Protein AF-A0ABD5XXW3-F1 (afdb_monomer_lite)

Foldseek 3Di:
DDPPPPQFFWWADPPPRDIDTDDDDDDPNDDTHTDRCVVVDPDDDPVCCCCVVQVQDPVLVVVLVCLVVVPKDALVRSCVVVVHDSVVSVVSQVSCVLLVQKDWDWDADPVGDITIIIHGDPPVLSVVLLVQLVVVVVVVVVVVVVVDDPVVVVCVVCVVDDDPDDDDDDDDDDDDDDDDPDDPPVVVVVVVVSNVSSSCSSPPDDDD

Sequence (208 aa):
MELTEREVDLYECASCGALKEHEAASCCDGQMEAVDATAVFASPDVETVAREVFDISEMELTVCKRLMRDGEATVQDLASQLNRDPSNINRRLNHLVELGMVEKRSRGLPTGGRVHVYSHAPIEEVQRRFRIGLYGWLTETTELLETFNQEKFEAAIEGGSGPDGRREASIDDGTHAESSPGDESKSASDRERWRSLLVRIVNRSPLR

Organism: NCBI:txid3026162

Radius of gyration: 24.31 Å; chains: 1; bounding box: 51×68×59 Å

InterPro domains:
  IPR002831 Transcription regulator TrmB, N-terminal [PF01978] (53-120)
  IPR011991 ArsR-like helix-turn-helix domain [cd00090] (66-126)
  IPR036388 Winged helix-like DNA-binding domain superfamily [G3DSA:1.10.10.10] (37-152)
  IPR036390 Winged helix DNA-binding domain superfamily [SSF46785] (52-145)

pLDDT: mean 71.49, std 21.67, range [28.73, 97.69]

Structure (mmCIF, N/CA/C/O backbone):
data_AF-A0ABD5XXW3-F1
#
_entry.id   AF-A0ABD5XXW3-F1
#
loop_
_atom_site.group_PDB
_atom_site.id
_atom_site.type_symbol
_atom_site.label_atom_id
_atom_site.label_alt_id
_atom_site.label_comp_id
_atom_site.label_asym_id
_atom_site.label_entity_id
_atom_site.label_seq_id
_atom_site.pdbx_PDB_ins_code
_atom_site.Cartn_x
_atom_site.Cartn_y
_atom_site.Cartn_z
_atom_site.occupancy
_atom_site.B_iso_or_equiv
_atom_site.auth_seq_id
_atom_site.auth_comp_id
_atom_site.auth_asym_id
_atom_site.auth_atom_id
_atom_site.pdbx_PDB_model_num
ATOM 1 N N . MET A 1 1 ? -17.437 -9.406 -8.661 1.00 34.25 1 MET A N 1
ATOM 2 C CA . MET A 1 1 ? -17.172 -9.973 -7.327 1.00 34.25 1 MET A CA 1
ATOM 3 C C . MET A 1 1 ? -17.689 -8.927 -6.364 1.00 34.25 1 MET A C 1
ATOM 5 O O . MET A 1 1 ? -17.015 -7.930 -6.150 1.00 34.25 1 MET A O 1
ATOM 9 N N . GLU A 1 2 ? -18.962 -9.050 -5.995 1.00 32.81 2 GLU A N 1
ATOM 10 C CA . GLU A 1 2 ? -19.631 -8.129 -5.077 1.00 32.81 2 GLU A CA 1
ATOM 11 C C . GLU A 1 2 ? -18.921 -8.225 -3.728 1.00 32.81 2 GLU A C 1
ATOM 13 O O . GLU A 1 2 ? -18.827 -9.305 -3.144 1.00 32.81 2 GLU A O 1
ATOM 18 N N . LEU A 1 3 ? -18.347 -7.110 -3.276 1.00 41.31 3 LEU A N 1
ATOM 19 C CA . LEU A 1 3 ? -17.973 -6.949 -1.881 1.00 41.31 3 LEU A CA 1
ATOM 20 C C . LEU A 1 3 ? -19.301 -6.928 -1.134 1.00 41.31 3 LEU A C 1
ATOM 22 O O . LEU A 1 3 ? -19.993 -5.917 -1.138 1.00 41.31 3 LEU A O 1
ATOM 26 N N . THR A 1 4 ? -19.708 -8.079 -0.606 1.00 42.50 4 THR A N 1
ATOM 27 C CA . THR A 1 4 ? -20.842 -8.162 0.309 1.00 42.50 4 THR A CA 1
ATOM 28 C C . THR A 1 4 ? -20.606 -7.126 1.395 1.00 42.50 4 THR A C 1
ATOM 30 O O . THR A 1 4 ? -19.574 -7.203 2.069 1.00 42.50 4 THR A O 1
ATOM 33 N N . GLU A 1 5 ? -21.519 -6.165 1.514 1.00 45.31 5 GLU A N 1
ATOM 34 C CA . GLU A 1 5 ? -21.621 -5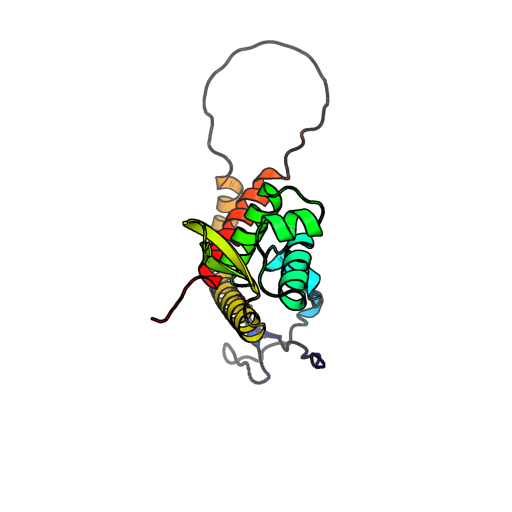.230 2.630 1.00 45.31 5 GLU A CA 1
ATOM 35 C C . GLU A 1 5 ? -21.754 -6.063 3.908 1.00 45.31 5 GLU A C 1
ATOM 37 O O . GLU A 1 5 ? -22.842 -6.431 4.338 1.00 45.31 5 GLU A O 1
ATOM 42 N N . ARG A 1 6 ? -20.619 -6.487 4.460 1.00 52.22 6 ARG A N 1
ATOM 43 C CA . ARG A 1 6 ? -20.562 -7.003 5.816 1.00 52.22 6 ARG A CA 1
ATOM 44 C C . ARG A 1 6 ? -20.514 -5.766 6.683 1.00 52.22 6 ARG A C 1
ATOM 46 O O . ARG A 1 6 ? -19.466 -5.133 6.789 1.00 52.22 6 ARG A O 1
ATOM 53 N N . GLU A 1 7 ? -21.670 -5.412 7.223 1.00 56.44 7 GLU A N 1
ATOM 54 C CA . GLU A 1 7 ? -21.758 -4.522 8.369 1.00 56.44 7 GLU A CA 1
ATOM 55 C C . GLU A 1 7 ? -20.812 -5.096 9.434 1.00 56.44 7 GLU A C 1
ATOM 57 O O . GLU A 1 7 ? -20.841 -6.292 9.745 1.00 56.44 7 GLU A O 1
ATOM 62 N N . VAL A 1 8 ? -19.828 -4.301 9.846 1.00 59.09 8 VAL A N 1
ATOM 63 C CA . VAL A 1 8 ? -18.883 -4.731 10.873 1.00 59.09 8 VAL A CA 1
ATOM 64 C C . VAL A 1 8 ? -19.640 -4.648 12.189 1.00 59.09 8 VAL A C 1
ATOM 66 O O . VAL A 1 8 ? -19.774 -3.563 12.746 1.00 59.09 8 VAL A O 1
ATOM 69 N N . ASP A 1 9 ? -20.152 -5.785 12.661 1.00 71.00 9 ASP A N 1
ATOM 70 C CA . ASP A 1 9 ? -20.798 -5.877 13.970 1.00 71.00 9 ASP A CA 1
ATOM 71 C C . ASP A 1 9 ? -19.732 -5.741 15.062 1.00 71.00 9 ASP A C 1
ATOM 73 O O . ASP A 1 9 ? -19.104 -6.724 15.484 1.00 71.00 9 ASP A O 1
ATOM 77 N N . LEU A 1 10 ? -19.490 -4.498 15.471 1.00 78.94 10 LEU A N 1
ATOM 78 C CA . LEU A 1 10 ? -18.596 -4.159 16.563 1.00 78.94 10 LEU A CA 1
ATOM 79 C C . LEU A 1 10 ? -19.404 -4.071 17.853 1.00 78.94 10 LEU A C 1
ATOM 81 O O . LEU A 1 10 ? -20.480 -3.483 17.888 1.00 78.94 10 LEU A O 1
ATOM 85 N N . TYR A 1 11 ? -18.876 -4.642 18.925 1.00 81.56 11 TYR A N 1
ATOM 86 C CA . TYR A 1 11 ? -19.504 -4.604 20.237 1.00 81.56 11 TYR A CA 1
ATOM 87 C C . TYR A 1 11 ? -18.533 -4.025 21.254 1.00 81.56 11 TYR A C 1
ATOM 89 O O . TYR A 1 11 ? -17.369 -4.426 21.286 1.00 81.56 11 TYR A O 1
ATOM 97 N N . GLU A 1 12 ? -19.020 -3.141 22.117 1.00 83.88 12 GLU A N 1
ATOM 98 C CA . GLU A 1 12 ? -18.272 -2.552 23.222 1.00 83.88 12 GLU A CA 1
ATOM 99 C C . GLU A 1 12 ? -18.773 -3.098 24.560 1.00 83.88 12 GLU A C 1
ATOM 101 O O . GLU A 1 12 ? -19.972 -3.214 24.827 1.00 83.88 12 GLU A O 1
ATOM 106 N N . CYS A 1 13 ? -17.840 -3.455 25.437 1.00 83.06 13 CYS A N 1
ATOM 107 C CA . CYS A 1 13 ? -18.178 -3.796 26.807 1.00 83.06 13 CYS A CA 1
ATOM 108 C C . CYS A 1 13 ? -18.434 -2.526 27.628 1.00 83.06 13 CYS A C 1
ATOM 110 O O . CYS A 1 13 ? -17.495 -1.803 27.949 1.00 83.06 13 CYS A O 1
ATOM 112 N N . ALA A 1 14 ? -19.664 -2.334 28.106 1.00 78.62 14 ALA A N 1
ATOM 113 C CA . ALA A 1 14 ? -20.026 -1.197 28.960 1.00 78.62 14 ALA A CA 1
ATOM 114 C C . ALA A 1 14 ? -19.227 -1.103 30.282 1.00 78.62 14 ALA A C 1
ATOM 116 O O . ALA A 1 14 ? -19.224 -0.064 30.937 1.00 78.62 14 ALA A O 1
ATOM 117 N N . SER A 1 15 ? -18.567 -2.188 30.711 1.00 82.00 15 SER A N 1
ATOM 118 C CA . SER A 1 15 ? -17.800 -2.223 31.968 1.00 82.00 15 SER A CA 1
ATOM 119 C C . SER A 1 15 ? -16.320 -1.875 31.812 1.00 82.00 15 SER A C 1
ATOM 121 O O . SER A 1 15 ? -15.736 -1.309 32.732 1.00 82.00 15 SER A O 1
ATOM 123 N N . CYS A 1 16 ? -15.691 -2.240 30.694 1.00 80.25 16 CYS A N 1
ATOM 124 C CA . CYS A 1 16 ? -14.246 -2.068 30.507 1.00 80.25 16 CYS A CA 1
ATOM 125 C C . CYS A 1 16 ? -13.852 -1.417 29.174 1.00 80.25 16 CYS A C 1
ATOM 127 O O . CYS A 1 16 ? -12.662 -1.232 28.939 1.00 80.25 16 CYS A O 1
ATOM 129 N N . GLY A 1 17 ? -14.815 -1.090 28.307 1.00 77.75 17 GLY A N 1
ATOM 130 C CA . GLY A 1 17 ? -14.585 -0.473 26.997 1.00 77.75 17 GLY A CA 1
ATOM 131 C C . GLY A 1 17 ? -13.966 -1.404 25.950 1.00 77.75 17 GLY A C 1
ATOM 132 O O . GLY A 1 17 ? -13.607 -0.956 24.866 1.00 77.75 17 GLY A O 1
ATOM 133 N N . ALA A 1 18 ? -13.802 -2.699 26.247 1.00 79.06 18 ALA A N 1
ATOM 134 C CA . ALA A 1 18 ? -13.215 -3.642 25.299 1.00 79.06 18 ALA A CA 1
ATOM 135 C C . ALA A 1 18 ? -14.097 -3.796 24.050 1.00 79.06 18 ALA A C 1
ATOM 137 O O . ALA A 1 18 ? -15.295 -4.065 24.170 1.00 79.06 18 ALA A O 1
ATOM 138 N N . LEU A 1 19 ? -13.480 -3.692 22.870 1.00 79.81 19 LEU A N 1
ATOM 139 C CA . LEU A 1 19 ? -14.128 -3.870 21.571 1.00 79.81 19 LEU A CA 1
ATOM 140 C C . LEU A 1 19 ? -13.961 -5.311 21.069 1.00 79.81 19 LEU A C 1
ATOM 142 O O . LEU A 1 19 ? -12.877 -5.888 21.173 1.00 79.81 19 LEU A O 1
ATOM 146 N N . LYS A 1 20 ? -15.019 -5.907 20.509 1.00 78.38 20 LYS A N 1
ATOM 147 C CA . LYS A 1 20 ? -14.964 -7.232 19.863 1.00 78.38 20 LYS A CA 1
ATOM 148 C C . LYS A 1 20 ? -15.810 -7.281 18.593 1.00 78.38 20 LYS A C 1
ATOM 150 O O . LYS A 1 20 ? -16.879 -6.684 18.535 1.00 78.38 20 LYS A O 1
ATOM 155 N N . GLU A 1 21 ? -15.346 -8.061 17.621 1.00 73.69 21 GLU A N 1
ATOM 156 C CA . GLU A 1 21 ? -16.110 -8.446 16.429 1.00 73.69 21 GLU A CA 1
ATOM 157 C C . GLU A 1 21 ? -16.869 -9.770 16.693 1.00 73.69 21 GLU A C 1
ATOM 159 O O . GLU A 1 21 ? -16.344 -10.639 17.396 1.00 73.69 21 GLU A O 1
ATOM 164 N N . HIS A 1 22 ? -18.052 -9.948 16.080 1.00 66.44 22 HIS A N 1
ATOM 165 C CA . HIS A 1 22 ? -18.935 -11.142 16.088 1.00 66.44 22 HIS A CA 1
ATOM 166 C C . HIS A 1 22 ? -19.948 -11.350 17.249 1.00 66.44 22 HIS A C 1
ATOM 168 O O . HIS A 1 22 ? -19.742 -10.999 18.408 1.00 66.44 22 HIS A O 1
ATOM 174 N N . GLU A 1 23 ? -21.041 -12.045 16.887 1.00 53.97 23 GLU A N 1
ATOM 175 C CA . GLU A 1 23 ? -22.354 -12.238 17.551 1.00 53.97 23 GLU A CA 1
ATOM 176 C C . GLU A 1 23 ? -22.372 -12.969 18.920 1.00 53.97 23 GLU A C 1
ATOM 178 O O . GLU A 1 23 ? -23.430 -13.330 19.427 1.00 53.97 23 GLU A O 1
ATOM 183 N N . ALA A 1 24 ? -21.222 -13.209 19.553 1.00 56.53 24 ALA A N 1
ATOM 184 C CA . ALA A 1 24 ? -21.149 -13.889 20.857 1.00 56.53 24 ALA A CA 1
ATOM 185 C C . ALA A 1 24 ? -20.074 -13.304 21.784 1.00 56.53 24 ALA A C 1
ATOM 187 O O . ALA A 1 24 ? -19.529 -13.990 22.654 1.00 56.53 24 ALA A O 1
ATOM 188 N N . ALA A 1 25 ? -19.738 -12.034 21.586 1.00 62.88 25 ALA A N 1
ATOM 189 C CA . ALA A 1 25 ? -18.793 -11.327 22.419 1.00 62.88 25 ALA A CA 1
ATOM 190 C C . ALA A 1 25 ? -19.373 -11.099 23.828 1.00 62.88 25 ALA A C 1
ATOM 192 O O . ALA A 1 25 ? -20.103 -10.147 24.073 1.00 62.88 25 ALA A O 1
ATOM 193 N N . SER A 1 26 ? -19.049 -11.981 24.774 1.00 68.62 26 SER A N 1
ATOM 194 C CA . SER A 1 26 ? -19.205 -11.702 26.203 1.00 68.62 26 SER A CA 1
ATOM 195 C C . SER A 1 26 ? -17.896 -11.153 26.773 1.00 68.62 26 SER A C 1
ATOM 197 O O . SER A 1 26 ? -16.790 -11.555 26.384 1.00 68.62 26 SER A O 1
ATOM 199 N N . CYS A 1 27 ? -18.001 -10.187 27.681 1.00 77.50 27 CYS A N 1
ATOM 200 C CA . CYS A 1 27 ? -16.882 -9.617 28.424 1.00 77.50 27 CYS A CA 1
ATOM 201 C C . CYS A 1 27 ? -17.377 -9.216 29.822 1.00 77.50 27 CYS A C 1
ATOM 203 O O . CYS A 1 27 ? -18.515 -8.775 29.962 1.00 77.50 27 CYS A O 1
ATOM 205 N N . CYS A 1 28 ? -16.541 -9.399 30.850 1.00 73.62 28 CYS A N 1
ATOM 206 C CA . CYS A 1 28 ? -16.830 -9.028 32.244 1.00 73.62 28 CYS A CA 1
ATOM 207 C C . CYS A 1 28 ? -18.174 -9.546 32.807 1.00 73.62 28 CYS A C 1
ATOM 209 O O . CYS A 1 28 ? -18.805 -8.855 33.600 1.00 73.62 28 CYS A O 1
ATOM 211 N N . ASP A 1 29 ? -18.615 -10.743 32.393 1.00 70.69 29 ASP A N 1
ATOM 212 C CA . ASP A 1 29 ? -19.907 -11.355 32.772 1.00 70.69 29 ASP A CA 1
ATOM 213 C C . ASP A 1 29 ? -21.152 -10.499 32.437 1.00 70.69 29 ASP A C 1
ATOM 215 O O . ASP A 1 29 ? -22.262 -10.796 32.883 1.00 70.69 29 ASP A O 1
ATOM 219 N N . GLY A 1 30 ? -20.975 -9.453 31.623 1.00 66.06 30 GLY A N 1
ATOM 220 C CA . GLY A 1 30 ? -22.003 -8.511 31.199 1.00 66.06 30 GLY A CA 1
ATOM 221 C C . GLY A 1 30 ? -22.345 -8.627 29.715 1.00 66.06 30 GLY A C 1
ATOM 222 O O . GLY A 1 30 ? -21.653 -9.278 28.926 1.00 66.06 30 GLY A O 1
ATOM 223 N N . GLN A 1 31 ? -23.446 -7.980 29.339 1.00 66.19 31 GLN A N 1
ATOM 224 C CA . GLN A 1 31 ? -23.905 -7.887 27.959 1.00 66.19 31 GLN A CA 1
ATOM 225 C C . GLN A 1 31 ? -23.095 -6.799 27.241 1.00 66.19 31 GLN A C 1
ATOM 227 O O . GLN A 1 31 ? -22.901 -5.716 27.790 1.00 66.19 31 GLN A O 1
ATOM 232 N N . MET A 1 32 ? -22.576 -7.101 26.052 1.00 75.75 32 MET A N 1
ATOM 233 C CA . MET A 1 32 ? -21.886 -6.103 25.235 1.00 75.75 32 MET A CA 1
ATOM 234 C C . MET A 1 32 ? -22.892 -5.348 24.370 1.00 75.75 32 MET A C 1
ATOM 236 O O . MET A 1 32 ? -23.873 -5.929 23.900 1.00 75.75 32 MET A O 1
ATOM 240 N N . GLU A 1 33 ? -22.662 -4.051 24.200 1.00 77.94 33 GLU A N 1
ATOM 241 C CA . GLU A 1 33 ? -23.530 -3.157 23.440 1.00 77.94 33 GLU A CA 1
ATOM 242 C C . GLU A 1 33 ? -23.013 -3.054 22.006 1.00 77.94 33 GLU A C 1
ATOM 244 O O . GLU A 1 33 ? -21.809 -2.938 21.787 1.00 77.94 33 GLU A O 1
ATOM 249 N N . ALA A 1 34 ? -23.908 -3.139 21.022 1.00 79.25 34 ALA A N 1
ATOM 250 C CA . ALA A 1 34 ? -23.530 -2.956 19.626 1.00 79.25 34 ALA A CA 1
ATOM 251 C C . ALA A 1 34 ? -23.124 -1.496 19.386 1.00 79.25 34 ALA A C 1
ATOM 253 O O . ALA A 1 34 ? -23.834 -0.572 19.787 1.00 79.25 34 ALA A O 1
ATOM 254 N N . VAL A 1 35 ? -21.998 -1.305 18.708 1.00 80.56 35 VAL A N 1
ATOM 255 C CA . VAL A 1 35 ? -21.469 -0.006 18.311 1.00 80.56 35 VAL A CA 1
ATOM 256 C C . VAL A 1 35 ? -21.582 0.118 16.805 1.00 80.56 35 VAL A C 1
ATOM 258 O O . VAL A 1 35 ? -21.070 -0.712 16.054 1.00 80.56 35 VAL A O 1
ATOM 261 N N . ASP A 1 36 ? -22.217 1.198 16.364 1.00 72.31 36 ASP A N 1
ATOM 262 C CA . ASP A 1 36 ? -22.203 1.573 14.960 1.00 72.31 36 ASP A CA 1
ATOM 263 C C . ASP A 1 36 ? -20.815 2.112 14.591 1.00 72.31 36 ASP A C 1
ATOM 265 O O . ASP A 1 36 ? -20.486 3.281 14.804 1.00 72.31 36 ASP A O 1
ATOM 269 N N . ALA A 1 37 ? -19.984 1.240 14.028 1.00 68.69 37 ALA A N 1
ATOM 270 C CA . ALA A 1 37 ? -18.656 1.610 13.564 1.00 68.69 37 ALA A CA 1
ATOM 271 C C . ALA A 1 37 ? -18.706 2.632 12.407 1.00 68.69 37 ALA A C 1
ATOM 273 O O . ALA A 1 37 ? -17.771 3.420 12.238 1.00 68.69 37 ALA A O 1
ATOM 274 N N . THR A 1 38 ? -19.809 2.682 11.647 1.00 67.06 38 THR A N 1
ATOM 275 C CA . THR A 1 38 ? -19.976 3.626 10.531 1.00 67.06 38 THR A CA 1
ATOM 276 C C . THR A 1 38 ? -20.201 5.063 10.995 1.00 67.06 38 THR A C 1
ATOM 278 O O . THR A 1 38 ? -19.885 6.006 10.268 1.00 67.06 38 THR A O 1
ATOM 281 N N . ALA A 1 39 ? -20.634 5.253 12.246 1.00 65.94 39 ALA A N 1
ATOM 282 C CA . ALA A 1 39 ? -20.657 6.565 12.885 1.00 65.94 39 ALA A CA 1
ATOM 283 C C . ALA A 1 39 ? -19.243 7.144 13.097 1.00 65.94 39 ALA A C 1
ATOM 285 O O . ALA A 1 39 ? -19.089 8.358 13.234 1.00 65.94 39 ALA A O 1
ATOM 286 N N . VAL A 1 40 ? -18.212 6.289 13.116 1.00 67.12 40 VAL A N 1
ATOM 287 C CA . VAL A 1 40 ? -16.810 6.672 13.346 1.00 67.12 40 VAL A CA 1
ATOM 288 C C . VAL A 1 40 ? -16.026 6.775 12.036 1.00 67.12 40 VAL A C 1
ATOM 290 O O . VAL A 1 40 ? -15.175 7.656 11.905 1.00 67.12 40 VAL A O 1
ATOM 293 N N . PHE A 1 41 ? -16.302 5.916 11.049 1.00 69.31 41 PHE A N 1
ATOM 294 C CA . PHE A 1 41 ? -15.635 5.972 9.747 1.00 69.31 41 PHE A CA 1
ATOM 295 C C . PHE A 1 41 ? -16.556 5.593 8.582 1.00 69.31 41 PHE A C 1
ATOM 297 O O . PHE A 1 41 ? -17.408 4.717 8.686 1.00 69.31 41 PHE A O 1
ATOM 304 N N . ALA A 1 42 ? -16.335 6.219 7.425 1.00 73.19 42 ALA A N 1
ATOM 305 C CA . ALA A 1 42 ? -16.972 5.809 6.178 1.00 73.19 42 ALA A CA 1
ATOM 306 C C . ALA A 1 42 ? -16.174 4.677 5.516 1.00 73.19 42 ALA A C 1
ATOM 308 O O . ALA A 1 42 ? -14.941 4.710 5.506 1.00 73.19 42 ALA A O 1
ATOM 309 N N . SER A 1 43 ? -16.872 3.708 4.915 1.00 73.94 43 SER A N 1
ATOM 310 C CA . SER A 1 43 ? -16.229 2.651 4.126 1.00 73.94 43 SER A CA 1
ATOM 311 C C . SER A 1 43 ? -15.369 3.268 3.009 1.00 73.94 43 SER A C 1
ATOM 313 O O . SER A 1 43 ? -15.901 4.028 2.192 1.00 73.94 43 SER A O 1
ATOM 315 N N . PRO A 1 44 ? -14.051 3.000 2.969 1.00 80.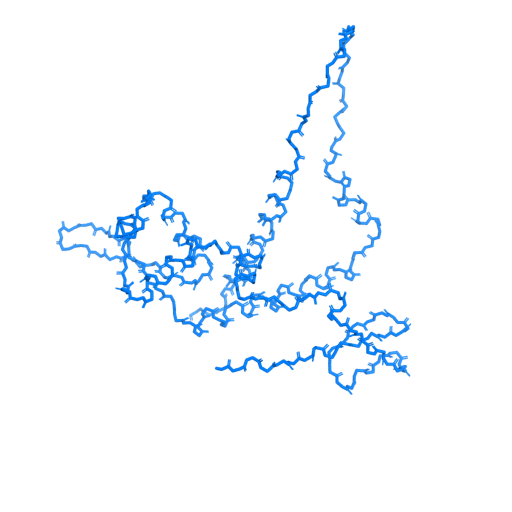81 44 PRO A N 1
ATOM 316 C CA . PRO A 1 44 ? -13.166 3.619 1.995 1.00 80.81 44 PRO A CA 1
ATOM 317 C C . PRO A 1 44 ? -13.261 2.921 0.634 1.00 80.81 44 PRO A C 1
ATOM 319 O O . PRO A 1 44 ? -13.424 1.703 0.540 1.00 80.81 44 PRO A O 1
ATOM 322 N N . ASP A 1 45 ? -13.083 3.685 -0.443 1.00 83.69 45 ASP A N 1
ATOM 323 C CA . ASP A 1 45 ? -12.889 3.115 -1.776 1.00 83.69 45 ASP A CA 1
ATOM 324 C C . ASP A 1 45 ? -11.442 2.626 -1.996 1.00 83.69 45 ASP A C 1
ATOM 326 O O . ASP A 1 45 ? -10.524 2.879 -1.208 1.00 83.69 45 ASP A O 1
ATOM 330 N N . VAL A 1 46 ? -11.226 1.894 -3.095 1.00 79.88 46 VAL A N 1
ATOM 331 C CA . VAL A 1 46 ? -9.918 1.301 -3.430 1.00 79.88 46 VAL A CA 1
ATOM 332 C C . VAL A 1 46 ? -8.833 2.367 -3.603 1.00 79.88 46 VAL A C 1
ATOM 334 O O . VAL A 1 46 ? -7.682 2.129 -3.239 1.00 79.88 46 VAL A O 1
ATOM 337 N N . GLU A 1 47 ? -9.177 3.530 -4.155 1.00 80.94 47 GLU A N 1
ATOM 338 C CA . GLU A 1 47 ? -8.218 4.612 -4.399 1.00 80.94 47 GLU A CA 1
ATOM 339 C C . GLU A 1 47 ? -7.779 5.268 -3.087 1.00 80.94 47 GLU A C 1
ATOM 341 O O . GLU A 1 47 ? -6.594 5.543 -2.897 1.00 80.94 47 GLU A O 1
ATOM 346 N N . THR A 1 48 ? -8.713 5.440 -2.155 1.00 82.38 48 THR A N 1
ATOM 347 C CA . THR A 1 48 ? -8.472 5.948 -0.804 1.00 82.38 48 THR A CA 1
ATOM 348 C C . THR A 1 48 ? -7.600 4.986 -0.018 1.00 82.38 48 THR A C 1
ATOM 350 O O . THR A 1 48 ? -6.603 5.410 0.554 1.00 82.38 48 THR A O 1
ATOM 353 N N . VAL A 1 49 ? -7.889 3.683 -0.048 1.00 84.44 49 VAL A N 1
ATOM 354 C CA . VAL A 1 49 ? -7.025 2.689 0.607 1.00 84.44 49 VAL A CA 1
ATOM 355 C C . VAL A 1 49 ? -5.624 2.694 -0.010 1.00 84.44 49 VAL A C 1
ATOM 357 O O . VAL A 1 49 ? -4.630 2.736 0.712 1.00 84.44 49 VAL A O 1
ATOM 360 N N . ALA A 1 50 ? -5.515 2.696 -1.341 1.00 84.12 50 ALA A N 1
ATOM 361 C CA . ALA A 1 50 ? -4.219 2.715 -2.012 1.00 84.12 50 ALA A CA 1
ATOM 362 C C . ALA A 1 50 ? -3.384 3.941 -1.612 1.00 84.12 50 ALA A C 1
ATOM 364 O O . ALA A 1 50 ? -2.203 3.792 -1.315 1.00 84.12 50 ALA A O 1
ATOM 365 N N . ARG A 1 51 ? -3.995 5.127 -1.560 1.00 85.69 51 ARG A N 1
ATOM 366 C CA . ARG A 1 51 ? -3.305 6.388 -1.271 1.00 85.69 51 ARG A CA 1
ATOM 367 C C . ARG A 1 51 ? -3.050 6.617 0.217 1.00 85.69 51 ARG A C 1
ATOM 369 O O . ARG A 1 51 ? -1.942 6.978 0.578 1.00 85.69 51 ARG A O 1
ATOM 376 N N . GLU A 1 52 ? -4.051 6.446 1.071 1.00 82.12 52 GLU A N 1
ATOM 377 C CA . GLU A 1 52 ? -3.946 6.808 2.491 1.00 82.12 52 GLU A CA 1
ATOM 378 C C . GLU A 1 52 ? -3.283 5.700 3.316 1.00 82.12 52 GLU A C 1
ATOM 380 O O . GLU A 1 52 ? -2.518 5.986 4.232 1.00 82.12 52 GLU A O 1
ATOM 385 N N . VAL A 1 53 ? -3.546 4.430 2.984 1.00 83.00 53 VAL A N 1
ATOM 386 C CA . VAL A 1 53 ? -3.023 3.284 3.749 1.00 83.00 53 VAL A CA 1
ATOM 387 C C . VAL A 1 53 ? -1.703 2.795 3.176 1.00 83.00 53 VAL A C 1
ATOM 389 O O . VAL A 1 53 ? -0.782 2.504 3.928 1.00 83.00 53 VAL A O 1
ATOM 392 N N . PHE A 1 54 ? -1.591 2.691 1.852 1.00 82.94 54 PHE A N 1
ATOM 393 C CA . PHE A 1 54 ? -0.390 2.146 1.207 1.00 82.94 54 PHE A CA 1
ATOM 394 C C . PHE A 1 54 ? 0.500 3.206 0.567 1.00 82.94 54 PHE A C 1
ATOM 396 O O . PHE A 1 54 ? 1.547 2.859 0.024 1.00 82.94 54 PHE A O 1
ATOM 403 N N . ASP A 1 55 ? 0.102 4.479 0.632 1.00 87.81 55 ASP A N 1
ATOM 404 C CA . ASP A 1 55 ? 0.864 5.591 0.072 1.00 87.81 55 ASP A CA 1
ATOM 405 C C . ASP A 1 55 ? 1.174 5.455 -1.435 1.00 87.81 55 ASP A C 1
ATOM 407 O O . ASP A 1 55 ? 2.154 5.955 -1.987 1.00 87.81 55 ASP A O 1
ATOM 411 N N . ILE A 1 56 ? 0.291 4.774 -2.153 1.00 89.88 56 ILE A N 1
ATOM 412 C CA . ILE A 1 56 ? 0.423 4.570 -3.586 1.00 89.88 56 ILE A CA 1
ATOM 413 C C . ILE A 1 56 ? -0.170 5.779 -4.298 1.00 89.88 56 ILE A C 1
ATOM 415 O O . ILE A 1 56 ? -1.372 6.044 -4.253 1.00 89.88 56 ILE A O 1
ATOM 419 N N . SER A 1 57 ? 0.674 6.500 -5.024 1.00 91.12 57 SER A N 1
ATOM 420 C CA . SER A 1 57 ? 0.229 7.616 -5.853 1.00 91.12 57 SER A CA 1
ATOM 421 C C . SER A 1 57 ? -0.504 7.152 -7.120 1.00 91.12 57 SER A C 1
ATOM 423 O O . SER A 1 57 ? -0.264 6.069 -7.658 1.00 91.12 57 SER A O 1
ATOM 425 N N . GLU A 1 58 ? -1.327 8.027 -7.701 1.00 90.81 58 GLU A N 1
ATOM 426 C CA . GLU A 1 58 ? -2.013 7.761 -8.980 1.00 90.81 58 GLU A CA 1
ATOM 427 C C . GLU A 1 58 ? -1.047 7.386 -10.116 1.00 90.81 58 GLU A C 1
ATOM 429 O O . GLU A 1 58 ? -1.335 6.536 -10.966 1.00 90.81 58 GLU A O 1
ATOM 434 N N . MET A 1 59 ? 0.135 8.007 -10.130 1.00 92.69 59 MET A N 1
ATOM 435 C CA . MET A 1 59 ? 1.170 7.704 -11.116 1.00 92.69 59 MET A CA 1
ATOM 436 C C . MET A 1 59 ? 1.720 6.286 -10.933 1.00 92.69 59 MET A C 1
ATOM 438 O O . MET A 1 59 ? 1.992 5.607 -11.917 1.00 92.69 59 MET A O 1
ATOM 442 N N . GLU A 1 60 ? 1.868 5.816 -9.697 1.00 94.06 60 GLU A N 1
ATOM 443 C CA . GLU A 1 60 ? 2.306 4.447 -9.410 1.00 94.06 60 GLU A CA 1
ATOM 444 C C . GLU A 1 60 ? 1.247 3.421 -9.814 1.00 94.06 60 GLU A C 1
ATOM 446 O O . GLU A 1 60 ? 1.577 2.450 -10.495 1.00 94.06 60 GLU A O 1
ATOM 451 N N . LEU A 1 61 ? -0.035 3.693 -9.546 1.00 92.44 61 LEU A N 1
ATOM 452 C CA . LEU A 1 61 ? -1.137 2.881 -10.079 1.00 92.44 61 LEU A CA 1
ATOM 453 C C . LEU A 1 61 ? -1.117 2.841 -11.613 1.00 92.44 61 LEU A C 1
ATOM 455 O O . LEU A 1 61 ? -1.359 1.795 -12.218 1.00 92.44 61 LEU A O 1
ATOM 459 N N . THR A 1 62 ? -0.795 3.962 -12.259 1.00 93.94 62 THR A N 1
ATOM 460 C CA . THR A 1 62 ? -0.666 4.044 -13.720 1.00 93.94 62 THR A CA 1
ATOM 461 C C . THR A 1 62 ? 0.503 3.199 -14.237 1.00 93.94 62 THR A C 1
ATOM 463 O O . THR A 1 62 ? 0.351 2.494 -15.237 1.00 93.94 62 THR A O 1
ATOM 466 N N . VAL A 1 63 ? 1.651 3.214 -13.551 1.00 94.69 63 VAL A N 1
ATOM 467 C CA . VAL A 1 63 ? 2.803 2.349 -13.861 1.00 94.69 63 VAL A CA 1
ATOM 468 C C . VAL A 1 63 ? 2.422 0.872 -13.725 1.00 94.69 63 VAL A C 1
ATOM 470 O O . VAL A 1 63 ? 2.654 0.105 -14.658 1.00 94.69 63 VAL A O 1
ATOM 473 N N . CYS A 1 64 ? 1.773 0.475 -12.627 1.00 92.81 64 CYS A N 1
ATOM 474 C CA . CYS A 1 64 ? 1.301 -0.898 -12.428 1.00 92.81 64 CYS A CA 1
ATOM 475 C C . CYS A 1 64 ? 0.324 -1.339 -13.525 1.00 92.81 64 CYS A C 1
ATOM 477 O O . CYS A 1 64 ? 0.481 -2.424 -14.080 1.00 92.81 64 CYS A O 1
ATOM 479 N N . LYS A 1 65 ? -0.649 -0.492 -13.894 1.00 92.56 65 LYS A N 1
ATOM 480 C CA . LYS A 1 65 ? -1.593 -0.764 -14.995 1.00 92.56 65 LYS A CA 1
ATOM 481 C C . LYS A 1 65 ? -0.873 -0.991 -16.325 1.00 92.56 65 LYS A C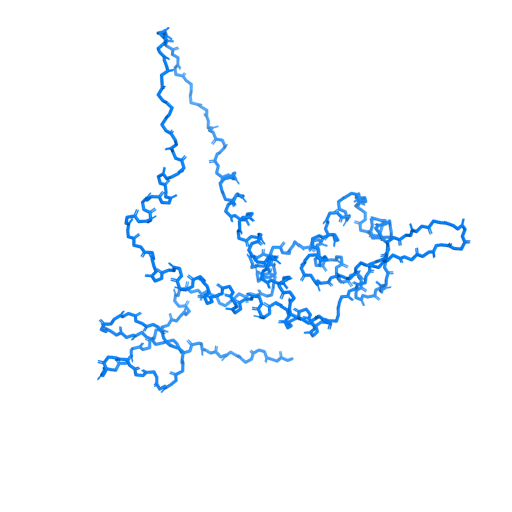 1
ATOM 483 O O . LYS A 1 65 ? -1.256 -1.888 -17.072 1.00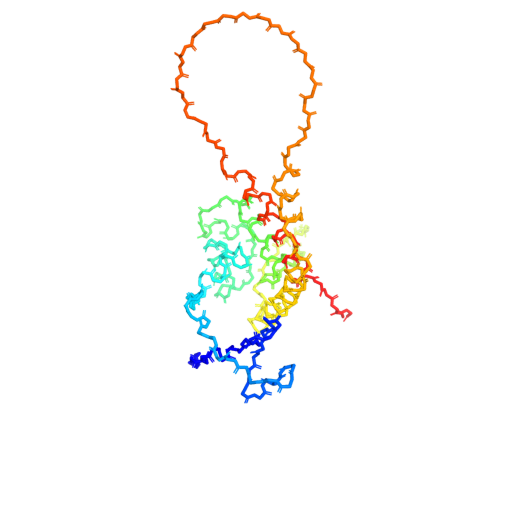 92.56 65 LYS A O 1
ATOM 488 N N . ARG A 1 66 ? 0.181 -0.221 -16.618 1.00 94.31 66 ARG A N 1
ATOM 489 C CA . ARG A 1 66 ? 1.000 -0.443 -17.818 1.00 94.31 66 ARG A CA 1
ATOM 490 C C . ARG A 1 66 ? 1.758 -1.757 -17.764 1.00 94.31 66 ARG A C 1
ATOM 492 O O . ARG A 1 66 ? 1.683 -2.503 -18.726 1.00 94.31 66 ARG A O 1
ATOM 499 N N . LEU A 1 67 ? 2.418 -2.074 -16.653 1.00 95.56 67 LEU A N 1
ATOM 500 C CA . LEU A 1 67 ? 3.129 -3.348 -16.503 1.00 95.56 67 LEU A CA 1
ATOM 501 C C . LEU A 1 67 ? 2.185 -4.556 -16.611 1.00 95.56 67 LEU A C 1
ATOM 503 O O . LEU A 1 67 ? 2.545 -5.559 -17.214 1.00 95.56 67 LEU A O 1
ATOM 507 N N . MET A 1 68 ? 0.958 -4.455 -16.093 1.00 93.31 68 MET A N 1
ATOM 508 C CA . MET A 1 68 ? -0.066 -5.498 -16.249 1.00 93.31 68 MET A CA 1
ATOM 509 C C . MET A 1 68 ? -0.521 -5.685 -17.701 1.00 93.31 68 MET A C 1
ATOM 511 O O . MET A 1 68 ? -0.818 -6.802 -18.112 1.00 93.31 68 MET A O 1
ATOM 515 N N . ARG A 1 69 ? -0.598 -4.601 -18.480 1.00 93.31 69 ARG A N 1
ATOM 516 C CA . ARG A 1 69 ? -1.061 -4.650 -19.874 1.00 93.31 69 ARG A CA 1
ATOM 517 C C . ARG A 1 69 ? 0.052 -5.015 -20.857 1.00 93.31 69 ARG A C 1
ATOM 519 O O . ARG A 1 69 ? -0.168 -5.814 -21.759 1.00 93.31 69 ARG A O 1
ATOM 526 N N . ASP A 1 70 ? 1.212 -4.391 -20.696 1.00 92.31 70 ASP A N 1
ATOM 527 C CA . ASP A 1 70 ? 2.315 -4.400 -21.659 1.00 92.31 70 ASP A CA 1
ATOM 528 C C . ASP A 1 70 ? 3.417 -5.408 -21.259 1.00 92.31 70 ASP A C 1
ATOM 530 O O . ASP A 1 70 ? 4.291 -5.722 -22.066 1.00 92.31 70 ASP A O 1
ATOM 534 N N . GLY A 1 71 ? 3.357 -5.959 -20.040 1.00 93.69 71 GLY A N 1
ATOM 535 C CA . GLY A 1 71 ? 4.305 -6.941 -19.519 1.00 93.69 71 GLY A CA 1
ATOM 536 C C . GLY A 1 71 ? 5.561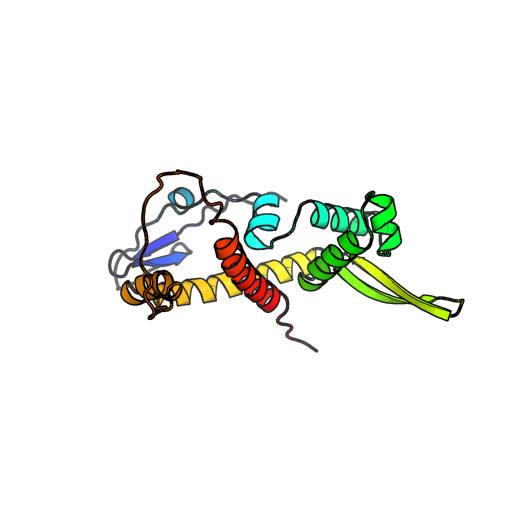 -6.309 -18.915 1.00 93.69 71 GLY A C 1
ATOM 537 O O . GLY A 1 71 ? 5.499 -5.336 -18.163 1.00 93.69 71 GLY A O 1
ATOM 538 N N . GLU A 1 72 ? 6.722 -6.902 -19.204 1.00 94.88 72 GLU A N 1
ATOM 539 C CA . GLU A 1 72 ? 8.014 -6.400 -18.726 1.00 94.88 72 GLU A CA 1
ATOM 540 C C . GLU A 1 72 ? 8.392 -5.075 -19.405 1.00 94.88 72 GLU A C 1
ATOM 542 O O . GLU A 1 72 ? 8.333 -4.960 -20.628 1.00 94.88 72 GLU A O 1
ATOM 547 N N . ALA A 1 73 ? 8.865 -4.099 -18.628 1.00 96.31 73 ALA A N 1
ATOM 548 C CA . ALA A 1 73 ? 9.348 -2.822 -19.153 1.00 96.31 73 ALA A CA 1
ATOM 549 C C . ALA A 1 73 ? 10.603 -2.329 -18.421 1.00 96.31 73 ALA A C 1
ATOM 551 O O . ALA A 1 73 ? 10.838 -2.645 -17.252 1.00 96.31 73 ALA A O 1
ATOM 552 N N . THR A 1 74 ? 11.422 -1.527 -19.098 1.00 96.31 74 THR A N 1
ATOM 553 C CA . THR A 1 74 ? 12.534 -0.803 -18.467 1.00 96.31 74 THR A CA 1
ATOM 554 C C . THR A 1 74 ? 12.085 0.569 -17.958 1.00 96.31 74 THR A C 1
ATOM 556 O O . THR A 1 74 ? 11.026 1.083 -18.324 1.00 96.31 74 THR A O 1
ATOM 559 N N . VAL A 1 75 ? 12.931 1.215 -17.146 1.00 96.38 75 VAL A N 1
ATOM 560 C CA . VAL A 1 75 ? 12.727 2.620 -16.739 1.00 96.38 75 VAL A CA 1
ATOM 561 C C . VAL A 1 75 ? 12.563 3.526 -17.960 1.00 96.38 75 VAL A C 1
ATOM 563 O O . VAL A 1 75 ? 11.714 4.410 -17.948 1.00 96.38 75 VAL A O 1
ATOM 566 N N . GLN A 1 76 ? 13.362 3.305 -19.009 1.00 95.75 76 GLN A N 1
ATOM 567 C CA . GLN A 1 76 ? 13.334 4.133 -20.215 1.00 95.75 76 GLN A CA 1
ATOM 568 C C . GLN A 1 76 ? 12.039 3.938 -21.007 1.00 95.75 76 GLN A C 1
ATOM 570 O O . GLN A 1 76 ? 11.451 4.920 -21.466 1.00 95.75 76 GLN A O 1
ATOM 575 N N . ASP A 1 77 ? 11.551 2.699 -21.103 1.00 95.38 77 ASP A N 1
ATOM 576 C CA . ASP A 1 77 ? 10.280 2.404 -21.772 1.00 95.38 77 ASP A CA 1
ATOM 577 C C . ASP A 1 77 ? 9.124 3.113 -21.062 1.00 95.38 77 ASP A C 1
ATOM 579 O O . ASP A 1 77 ? 8.344 3.827 -21.691 1.00 95.38 77 ASP A O 1
ATOM 583 N N . LEU A 1 78 ? 9.056 2.991 -19.732 1.00 96.25 78 LEU A N 1
ATOM 584 C CA . LEU A 1 78 ? 8.015 3.626 -18.924 1.00 96.25 78 LEU A CA 1
ATOM 585 C C . LEU A 1 78 ? 8.117 5.158 -18.942 1.00 96.25 78 LEU A C 1
ATOM 587 O O . LEU A 1 78 ? 7.094 5.830 -19.059 1.00 96.25 78 LEU A O 1
ATOM 591 N N . ALA A 1 79 ? 9.327 5.719 -18.884 1.00 96.06 79 ALA A N 1
ATOM 592 C CA . ALA A 1 79 ? 9.571 7.161 -18.984 1.00 96.06 79 ALA A CA 1
ATOM 593 C C . ALA A 1 79 ? 9.073 7.740 -20.314 1.00 96.06 79 ALA A C 1
ATOM 595 O O . ALA A 1 79 ? 8.318 8.716 -20.324 1.00 96.06 79 ALA A O 1
ATOM 596 N N . SER A 1 80 ? 9.417 7.081 -21.422 1.00 95.12 80 SER A N 1
ATOM 597 C CA . SER A 1 80 ? 8.983 7.472 -22.767 1.00 95.12 80 SER A CA 1
ATOM 598 C C . SER A 1 80 ? 7.464 7.383 -22.906 1.00 95.12 80 SER A C 1
ATOM 600 O O . SER A 1 80 ? 6.812 8.310 -23.379 1.00 95.12 80 SER A O 1
ATOM 602 N N . GLN A 1 81 ? 6.878 6.280 -22.443 1.00 93.25 81 GLN A N 1
ATOM 603 C CA . GLN A 1 81 ? 5.447 6.018 -22.568 1.00 93.25 81 GLN A CA 1
ATOM 604 C C . GLN A 1 81 ? 4.565 6.921 -21.697 1.00 93.25 81 GLN A C 1
ATOM 606 O O . GLN A 1 81 ? 3.425 7.210 -22.068 1.00 93.25 81 GLN A O 1
ATOM 611 N N . LEU A 1 82 ? 5.056 7.316 -20.521 1.00 93.19 82 LEU A N 1
ATOM 612 C CA . LEU A 1 82 ? 4.333 8.167 -19.574 1.00 93.19 82 LEU A CA 1
ATOM 613 C C . LEU A 1 82 ? 4.671 9.653 -19.737 1.00 93.19 82 LEU A C 1
ATOM 615 O O . LEU A 1 82 ? 4.081 10.478 -19.041 1.00 93.19 82 LEU A O 1
ATOM 619 N N . ASN A 1 83 ? 5.586 10.000 -20.650 1.00 93.25 83 ASN A N 1
ATOM 620 C CA . ASN A 1 83 ? 6.112 11.352 -20.829 1.00 93.25 83 ASN A CA 1
ATOM 621 C C . ASN A 1 83 ? 6.598 11.947 -19.491 1.00 93.25 83 ASN A C 1
ATOM 623 O O . ASN A 1 83 ? 6.132 12.994 -19.017 1.00 93.25 83 ASN A O 1
ATOM 627 N N . ARG A 1 84 ? 7.480 11.197 -18.822 1.00 94.25 84 ARG A N 1
ATOM 628 C CA . ARG A 1 84 ? 8.052 11.532 -17.513 1.00 94.25 84 ARG A CA 1
ATOM 629 C C . ARG A 1 84 ? 9.550 11.303 -17.507 1.00 94.25 84 ARG A C 1
ATOM 631 O O . ARG A 1 84 ? 10.071 10.482 -18.250 1.00 94.25 84 ARG A O 1
ATOM 638 N N . ASP A 1 85 ? 10.225 12.020 -16.618 1.00 95.88 85 ASP A N 1
ATOM 639 C CA . ASP A 1 85 ? 11.663 11.882 -16.453 1.00 95.88 85 ASP A CA 1
ATOM 640 C C . ASP A 1 85 ? 12.041 10.486 -15.901 1.00 95.88 85 ASP A C 1
ATOM 642 O O . ASP A 1 85 ? 11.388 10.003 -14.963 1.00 95.88 85 ASP A O 1
ATOM 646 N N . PRO A 1 86 ? 13.103 9.841 -16.424 1.00 95.12 86 PRO A N 1
ATOM 647 C CA . PRO A 1 86 ? 13.568 8.538 -15.952 1.00 95.12 86 PRO A CA 1
ATOM 648 C C . PRO A 1 86 ? 13.866 8.471 -14.452 1.00 95.12 86 PRO A C 1
ATOM 650 O O . PRO A 1 86 ? 13.604 7.442 -13.832 1.00 95.12 86 PRO A O 1
ATOM 653 N N . SER A 1 87 ? 14.379 9.541 -13.836 1.00 95.25 87 SER A N 1
ATOM 654 C CA . SER A 1 87 ? 14.644 9.564 -12.391 1.00 95.25 87 SER A CA 1
ATOM 655 C C . SER A 1 87 ? 13.349 9.506 -11.578 1.00 95.25 87 SER A C 1
ATOM 657 O O . SER A 1 87 ? 13.278 8.808 -10.563 1.00 95.25 87 SER A O 1
ATOM 659 N N . ASN A 1 88 ? 12.293 10.168 -12.065 1.00 93.94 88 ASN A N 1
ATOM 660 C CA . ASN A 1 88 ? 10.971 10.148 -11.449 1.00 93.94 88 ASN A CA 1
ATOM 661 C C . ASN A 1 88 ? 10.356 8.746 -11.524 1.00 93.94 88 ASN A C 1
ATOM 663 O O . ASN A 1 88 ? 9.880 8.228 -10.515 1.00 93.94 88 ASN A O 1
ATOM 667 N N . ILE A 1 89 ? 10.428 8.108 -12.697 1.00 96.62 89 ILE A N 1
ATOM 668 C CA . ILE A 1 89 ? 9.959 6.732 -12.899 1.00 96.62 89 ILE A CA 1
ATOM 669 C C . ILE A 1 89 ? 10.756 5.744 -12.050 1.00 96.62 89 ILE A C 1
ATOM 671 O O . ILE A 1 89 ? 10.167 4.890 -11.395 1.00 96.62 89 ILE A O 1
ATOM 675 N N . ASN A 1 90 ? 12.081 5.878 -12.003 1.00 95.06 90 ASN A N 1
ATOM 676 C CA . ASN A 1 90 ? 12.931 4.992 -11.216 1.00 95.06 90 ASN A CA 1
ATOM 677 C C . ASN A 1 90 ? 12.606 5.063 -9.717 1.00 95.06 90 ASN A C 1
ATOM 679 O O . ASN A 1 90 ? 12.515 4.024 -9.068 1.00 95.06 90 ASN A O 1
ATOM 683 N N . ARG A 1 91 ? 12.376 6.265 -9.167 1.00 93.88 91 ARG A N 1
ATOM 684 C CA . ARG A 1 91 ? 11.970 6.427 -7.761 1.00 93.88 91 ARG A CA 1
ATOM 685 C C . ARG A 1 91 ? 10.659 5.694 -7.468 1.00 93.88 91 ARG A C 1
ATOM 687 O O . ARG A 1 91 ? 10.592 4.937 -6.509 1.00 93.88 91 ARG A O 1
ATOM 694 N N . ARG A 1 92 ? 9.655 5.879 -8.326 1.00 94.50 92 ARG A N 1
ATOM 695 C CA . ARG A 1 92 ? 8.337 5.233 -8.203 1.00 94.50 92 ARG A CA 1
ATOM 696 C C . ARG A 1 92 ? 8.415 3.718 -8.335 1.00 94.50 92 ARG A C 1
ATOM 698 O O . ARG A 1 92 ? 7.784 2.999 -7.579 1.00 94.50 92 ARG A O 1
ATOM 705 N N . LEU A 1 93 ? 9.220 3.218 -9.270 1.00 95.69 93 LEU A N 1
ATOM 706 C CA . LEU A 1 93 ? 9.436 1.781 -9.421 1.00 95.69 93 LEU A CA 1
ATOM 707 C C . LEU A 1 93 ? 10.126 1.176 -8.202 1.00 95.69 93 LEU A C 1
ATOM 709 O O . LEU A 1 93 ? 9.760 0.080 -7.804 1.00 95.69 93 LEU A O 1
ATOM 713 N N . ASN A 1 94 ? 11.103 1.862 -7.604 1.00 93.69 94 ASN A N 1
ATOM 714 C CA . ASN A 1 94 ? 11.726 1.369 -6.375 1.00 93.69 94 ASN A CA 1
ATOM 715 C C . ASN A 1 94 ? 10.712 1.322 -5.227 1.00 93.69 94 ASN A C 1
ATOM 717 O O . ASN A 1 94 ? 10.642 0.304 -4.550 1.00 93.69 94 ASN A O 1
ATOM 721 N N . HIS A 1 95 ? 9.872 2.348 -5.083 1.00 92.00 95 HIS A N 1
ATOM 722 C CA . HIS A 1 95 ? 8.798 2.338 -4.091 1.00 92.00 95 HIS A CA 1
ATOM 723 C C . HIS A 1 95 ? 7.789 1.200 -4.337 1.00 92.00 95 HIS A C 1
ATOM 725 O O . HIS A 1 95 ? 7.472 0.434 -3.435 1.00 92.00 95 HIS A O 1
ATOM 731 N N . LEU A 1 96 ? 7.361 0.981 -5.582 1.00 92.88 96 LEU A N 1
ATOM 732 C CA . LEU A 1 96 ? 6.489 -0.145 -5.942 1.00 92.88 96 LEU A CA 1
ATOM 733 C C . LEU A 1 96 ? 7.134 -1.522 -5.713 1.00 92.88 96 LEU A C 1
ATOM 735 O O . LEU A 1 96 ? 6.432 -2.487 -5.404 1.00 92.88 96 LEU A O 1
ATOM 739 N N . VAL A 1 97 ? 8.455 -1.624 -5.875 1.00 92.44 97 VAL A N 1
ATOM 740 C CA . VAL A 1 97 ? 9.224 -2.830 -5.537 1.00 92.44 97 VAL A CA 1
ATOM 741 C C . VAL A 1 97 ? 9.253 -3.038 -4.027 1.00 92.44 97 VAL A C 1
ATOM 743 O O . VAL A 1 97 ? 9.056 -4.159 -3.568 1.00 92.44 97 VAL A O 1
ATOM 746 N N . GLU A 1 98 ? 9.435 -1.972 -3.250 1.00 88.19 98 GLU A N 1
ATOM 747 C CA . GLU A 1 98 ? 9.331 -2.014 -1.791 1.00 88.19 98 GLU A CA 1
ATOM 748 C C . GLU A 1 98 ? 7.919 -2.403 -1.338 1.00 88.19 98 GLU A C 1
ATOM 750 O O . GLU A 1 98 ? 7.770 -3.161 -0.393 1.00 88.19 98 GLU A O 1
ATOM 755 N N . LEU A 1 99 ? 6.863 -1.989 -2.029 1.00 85.94 99 LEU A N 1
ATOM 756 C CA . LEU A 1 99 ? 5.507 -2.447 -1.712 1.00 85.94 99 LEU A CA 1
ATOM 757 C C . LEU A 1 99 ? 5.235 -3.896 -2.156 1.00 85.94 99 LEU A C 1
ATOM 759 O O . LEU A 1 99 ? 4.219 -4.479 -1.781 1.00 85.94 99 LEU A O 1
ATOM 763 N N . GLY A 1 100 ? 6.125 -4.499 -2.948 1.00 88.31 100 GLY A N 1
ATOM 764 C CA . GLY A 1 100 ? 5.937 -5.832 -3.524 1.00 88.31 100 GLY A CA 1
ATOM 765 C C . GLY A 1 100 ? 4.907 -5.881 -4.657 1.00 88.31 100 GLY A C 1
ATOM 766 O O . GLY A 1 100 ? 4.445 -6.959 -5.015 1.00 88.31 100 GLY A O 1
ATOM 767 N N . MET A 1 101 ? 4.532 -4.734 -5.230 1.00 91.62 101 MET A N 1
ATOM 768 C CA . MET A 1 101 ? 3.624 -4.658 -6.384 1.00 91.62 101 MET A CA 1
ATOM 769 C C . MET A 1 101 ? 4.343 -4.893 -7.715 1.00 91.62 101 MET A C 1
ATOM 771 O O . MET A 1 101 ? 3.720 -5.233 -8.724 1.00 91.62 101 MET A O 1
ATOM 775 N N . VAL A 1 102 ? 5.653 -4.657 -7.729 1.00 95.56 102 VAL A N 1
ATOM 776 C CA . VAL A 1 102 ? 6.509 -4.762 -8.906 1.00 95.56 102 VAL A CA 1
ATOM 777 C C . VAL A 1 102 ? 7.735 -5.592 -8.561 1.00 95.56 102 VAL A C 1
ATOM 779 O O . VAL A 1 102 ? 8.357 -5.418 -7.518 1.00 95.56 102 VAL A O 1
ATOM 782 N N . GLU A 1 103 ? 8.131 -6.459 -9.480 1.00 94.56 103 GLU A N 1
ATOM 783 C CA . GLU A 1 103 ? 9.368 -7.217 -9.392 1.00 94.56 103 GLU A CA 1
ATOM 784 C C . GLU A 1 103 ? 10.454 -6.560 -10.234 1.00 94.56 103 GLU A C 1
ATOM 786 O O . GLU A 1 103 ? 10.242 -6.228 -11.401 1.00 94.56 103 GLU A O 1
ATOM 791 N N . LYS A 1 104 ? 11.652 -6.424 -9.662 1.00 95.94 104 LYS A N 1
ATOM 792 C CA . LYS A 1 104 ? 12.837 -5.928 -10.364 1.00 95.94 104 LYS A CA 1
ATOM 793 C C . LYS A 1 104 ? 13.766 -7.088 -10.692 1.00 95.94 104 LYS A C 1
ATOM 795 O O . LYS A 1 104 ? 14.375 -7.678 -9.803 1.00 95.94 104 LYS A O 1
ATOM 800 N N . ARG A 1 105 ? 13.957 -7.362 -11.981 1.00 94.75 105 ARG A N 1
ATOM 801 C CA . ARG A 1 105 ? 14.922 -8.354 -12.475 1.00 94.75 105 ARG A CA 1
ATOM 802 C C . ARG A 1 105 ? 16.039 -7.671 -13.252 1.00 94.75 105 ARG A C 1
ATOM 804 O O . ARG A 1 105 ? 15.881 -6.595 -13.822 1.00 94.75 105 ARG A O 1
ATOM 811 N N . SER A 1 106 ? 17.221 -8.277 -13.243 1.00 93.44 106 SER A N 1
ATOM 812 C CA . SER A 1 106 ? 18.374 -7.770 -13.985 1.00 93.44 106 SER A CA 1
ATOM 813 C C . SER A 1 106 ? 18.726 -8.742 -15.103 1.00 93.44 106 SER A C 1
ATOM 815 O O . SER A 1 106 ? 19.085 -9.890 -14.840 1.00 93.44 106 SER A O 1
ATOM 817 N N . ARG A 1 107 ? 18.618 -8.273 -16.347 1.00 90.25 107 ARG A N 1
ATOM 818 C CA . ARG A 1 107 ? 18.809 -9.065 -17.562 1.00 90.25 107 ARG A CA 1
ATOM 819 C C . ARG A 1 107 ? 20.109 -8.666 -18.254 1.00 90.25 107 ARG A C 1
ATOM 821 O O . ARG A 1 107 ? 20.414 -7.481 -18.372 1.00 90.25 107 ARG A O 1
ATOM 828 N N . GLY A 1 108 ? 20.882 -9.657 -18.691 1.00 89.69 108 GLY A N 1
ATOM 829 C CA . GLY A 1 108 ? 22.068 -9.423 -19.516 1.00 89.69 108 GLY A CA 1
ATOM 830 C C . GLY A 1 108 ? 21.677 -9.029 -20.939 1.00 89.69 108 GLY A C 1
ATOM 831 O O . GLY A 1 108 ? 20.724 -9.589 -21.486 1.00 89.69 108 GLY A O 1
ATOM 832 N N . LEU A 1 109 ? 22.400 -8.078 -21.533 1.00 87.38 109 LEU A N 1
ATOM 833 C CA . LEU A 1 109 ? 22.240 -7.744 -22.950 1.00 87.38 109 LEU A CA 1
ATOM 834 C C . LEU A 1 109 ? 23.191 -8.573 -23.828 1.00 87.38 109 LEU A C 1
ATOM 836 O O . LEU A 1 109 ? 24.312 -8.855 -23.400 1.00 87.38 109 LEU A O 1
ATOM 840 N N . PRO A 1 110 ? 22.805 -8.896 -25.079 1.00 83.06 110 PRO A N 1
ATOM 841 C CA . PRO A 1 110 ? 23.671 -9.607 -26.025 1.00 83.06 110 PRO A CA 1
ATOM 842 C C . PRO A 1 110 ? 24.992 -8.881 -26.325 1.00 83.06 110 PRO A C 1
ATOM 844 O O . PRO A 1 110 ? 26.002 -9.519 -26.593 1.00 83.06 110 PRO A O 1
ATOM 847 N N . THR A 1 111 ? 24.996 -7.549 -26.254 1.00 79.62 111 THR A N 1
ATOM 848 C CA . THR A 1 111 ? 26.154 -6.679 -26.525 1.00 79.62 111 THR A CA 1
ATOM 849 C C . THR A 1 111 ? 27.075 -6.485 -25.316 1.00 79.62 111 THR A C 1
ATOM 851 O O . THR A 1 111 ? 28.003 -5.683 -25.375 1.00 79.62 111 THR A O 1
ATOM 854 N N . GLY A 1 112 ? 26.815 -7.183 -24.207 1.00 79.75 112 GLY A N 1
ATOM 855 C CA . GLY A 1 112 ? 27.421 -6.889 -22.911 1.00 79.75 112 GLY A CA 1
ATOM 856 C C . GLY A 1 112 ? 26.655 -5.801 -22.150 1.00 79.75 112 GLY A C 1
ATOM 857 O O . GLY A 1 112 ? 25.967 -4.964 -22.734 1.00 79.75 112 GLY A O 1
ATOM 858 N N . GLY A 1 113 ? 26.748 -5.843 -20.819 1.00 87.75 113 GLY A N 1
ATOM 859 C CA . GLY A 1 113 ? 26.003 -4.969 -19.909 1.00 87.75 113 GLY A CA 1
ATOM 860 C C . GLY A 1 113 ? 24.771 -5.631 -19.283 1.00 87.75 113 GLY A C 1
ATOM 861 O O . GLY A 1 113 ? 24.413 -6.772 -19.588 1.00 87.75 113 GLY A O 1
ATOM 862 N N . ARG A 1 114 ? 24.136 -4.912 -18.353 1.00 89.75 114 ARG A N 1
ATOM 863 C CA . ARG A 1 114 ? 22.934 -5.352 -17.636 1.00 89.75 114 ARG A CA 1
ATOM 864 C C . ARG A 1 114 ? 21.883 -4.254 -17.691 1.00 89.75 114 ARG A C 1
ATOM 866 O O . ARG A 1 114 ? 22.208 -3.090 -17.486 1.00 89.75 114 ARG A O 1
ATOM 873 N N . VAL A 1 115 ? 20.631 -4.636 -17.907 1.00 92.94 115 VAL A N 1
ATOM 874 C CA . VAL A 1 115 ? 19.474 -3.743 -17.804 1.00 92.94 115 VAL A CA 1
ATOM 875 C C . VAL A 1 115 ? 18.549 -4.224 -16.697 1.00 92.94 115 VAL A C 1
ATOM 877 O O . VAL A 1 115 ? 18.441 -5.424 -16.433 1.00 92.94 115 VAL A O 1
ATOM 880 N N . HIS A 1 116 ? 17.905 -3.278 -16.020 1.00 95.19 116 HIS A N 1
ATOM 881 C CA . HIS A 1 116 ? 16.821 -3.577 -15.097 1.00 95.19 116 HIS A CA 1
ATOM 882 C C . HIS A 1 116 ? 15.498 -3.602 -15.853 1.00 95.19 116 HIS A C 1
ATOM 884 O O . HIS A 1 116 ? 15.133 -2.624 -16.505 1.00 95.19 116 HIS A O 1
ATOM 890 N N . VAL A 1 117 ? 14.807 -4.730 -15.743 1.00 96.50 117 VAL A N 1
ATOM 891 C CA . VAL A 1 117 ? 13.448 -4.925 -16.236 1.00 96.50 117 VAL A CA 1
ATOM 892 C C . VAL A 1 117 ? 12.520 -5.069 -15.043 1.00 96.50 117 VAL A C 1
ATOM 894 O O . VAL A 1 117 ? 12.892 -5.645 -14.016 1.00 96.50 117 VAL A O 1
ATOM 897 N N . TYR A 1 118 ? 11.331 -4.511 -15.184 1.00 97.69 118 TYR A N 1
ATOM 898 C CA . TYR A 1 118 ? 10.309 -4.477 -14.158 1.00 97.69 118 TYR A CA 1
ATOM 899 C C . TYR A 1 118 ? 9.075 -5.200 -14.683 1.00 97.69 118 TYR A C 1
ATOM 901 O O . TYR A 1 118 ? 8.701 -4.995 -15.835 1.00 97.69 118 TYR A O 1
ATOM 909 N N . SER A 1 119 ? 8.456 -6.039 -13.858 1.00 96.38 119 SER A N 1
ATOM 910 C CA . SER A 1 119 ? 7.184 -6.715 -14.150 1.00 96.38 119 SER A CA 1
ATOM 911 C C . SER A 1 119 ? 6.214 -6.524 -12.997 1.00 96.38 119 SER A C 1
ATOM 913 O O . SER A 1 119 ? 6.639 -6.321 -11.863 1.00 96.38 119 SER A O 1
ATOM 915 N N . HIS A 1 120 ? 4.912 -6.590 -13.267 1.00 96.00 120 HIS A N 1
ATOM 916 C CA . HIS A 1 120 ? 3.932 -6.625 -12.186 1.00 96.00 120 HIS A CA 1
ATOM 917 C C . HIS A 1 120 ? 4.066 -7.939 -11.397 1.00 96.00 120 HIS A C 1
ATOM 919 O O . HIS A 1 120 ? 4.358 -8.983 -11.984 1.00 96.00 120 HIS A O 1
ATOM 925 N N . ALA A 1 121 ? 3.837 -7.887 -10.087 1.00 92.75 121 ALA A N 1
ATOM 926 C CA . ALA A 1 121 ? 3.635 -9.090 -9.285 1.00 92.75 121 ALA A CA 1
ATOM 927 C C . ALA A 1 121 ? 2.223 -9.675 -9.539 1.00 92.75 121 ALA A C 1
ATOM 929 O O . ALA A 1 121 ? 1.325 -8.940 -9.981 1.00 92.75 121 ALA A O 1
ATOM 930 N N . PRO A 1 122 ? 1.985 -10.975 -9.284 1.00 90.56 122 PRO A N 1
ATOM 931 C CA . PRO A 1 122 ? 0.646 -11.562 -9.342 1.00 90.56 122 PRO A CA 1
ATOM 932 C C . PRO A 1 122 ? -0.321 -10.849 -8.389 1.00 90.56 122 PRO A C 1
ATOM 934 O O . PRO A 1 122 ? 0.021 -10.564 -7.239 1.00 90.56 122 PRO A O 1
ATOM 937 N N . ILE A 1 123 ? -1.545 -10.564 -8.843 1.00 88.50 123 ILE A N 1
ATOM 938 C CA . ILE A 1 123 ? -2.508 -9.776 -8.056 1.00 88.50 123 ILE A CA 1
ATOM 939 C C . ILE A 1 123 ? -2.875 -10.469 -6.740 1.00 88.50 123 ILE A C 1
ATOM 941 O O . ILE A 1 123 ? -3.050 -9.808 -5.719 1.00 88.50 123 ILE A O 1
ATOM 945 N N . GLU A 1 124 ? -2.932 -11.798 -6.738 1.00 89.81 124 GLU A N 1
ATOM 946 C CA . GLU A 1 124 ? -3.212 -12.610 -5.558 1.00 89.81 124 GLU A CA 1
ATOM 947 C C . GLU A 1 124 ? -2.107 -12.462 -4.505 1.00 89.81 124 GLU A C 1
ATOM 949 O O . GLU A 1 124 ? -2.390 -12.397 -3.306 1.00 89.81 124 GLU A O 1
ATOM 954 N N . GLU A 1 125 ? -0.849 -12.362 -4.941 1.00 86.69 125 GLU A N 1
ATOM 955 C CA . GLU A 1 125 ? 0.295 -12.160 -4.055 1.00 86.69 125 GLU A CA 1
ATOM 956 C C . GLU A 1 125 ? 0.291 -10.753 -3.459 1.00 86.69 125 GLU A C 1
ATOM 958 O O . GLU A 1 125 ? 0.439 -10.607 -2.243 1.00 86.69 125 GLU A O 1
ATOM 963 N N . VAL A 1 126 ? 0.028 -9.734 -4.283 1.00 86.88 126 VAL A N 1
ATOM 964 C CA . VAL A 1 126 ? -0.112 -8.344 -3.827 1.00 86.88 126 VAL A CA 1
ATOM 965 C C . VAL A 1 126 ? -1.238 -8.229 -2.799 1.00 86.88 126 VAL A C 1
ATOM 967 O O . VAL A 1 126 ? -1.022 -7.715 -1.702 1.00 86.88 126 VAL A O 1
ATOM 970 N N . GLN A 1 127 ? -2.422 -8.774 -3.100 1.00 87.44 127 GLN A N 1
ATOM 971 C CA . GLN A 1 127 ? -3.559 -8.772 -2.173 1.00 87.44 127 GLN A CA 1
ATOM 972 C C . GLN A 1 127 ? -3.232 -9.484 -0.862 1.00 87.44 127 GLN A C 1
ATOM 974 O O . GLN A 1 127 ? -3.552 -8.978 0.215 1.00 87.44 127 GLN A O 1
ATOM 979 N N . ARG A 1 128 ? -2.592 -10.656 -0.930 1.00 86.19 128 ARG A N 1
ATOM 980 C CA . ARG A 1 128 ? -2.177 -11.399 0.262 1.00 86.19 128 ARG A CA 1
ATOM 981 C C . ARG A 1 128 ? -1.210 -10.576 1.111 1.00 86.19 128 ARG A C 1
ATOM 983 O O . ARG A 1 128 ? -1.396 -10.493 2.322 1.00 86.19 128 ARG A O 1
ATOM 990 N N . ARG A 1 129 ? -0.200 -9.967 0.489 1.00 83.44 129 ARG A N 1
ATOM 991 C CA . ARG A 1 129 ? 0.820 -9.158 1.166 1.00 83.44 129 ARG A CA 1
ATOM 992 C C . ARG A 1 129 ? 0.203 -7.942 1.854 1.00 83.44 129 ARG A C 1
ATOM 994 O O . ARG A 1 129 ? 0.481 -7.706 3.024 1.00 83.44 129 ARG A O 1
ATOM 1001 N N . PHE A 1 130 ? -0.683 -7.230 1.160 1.00 86.00 130 PHE A N 1
ATOM 1002 C CA . PHE A 1 130 ? -1.385 -6.068 1.705 1.00 86.00 130 PHE A CA 1
ATOM 1003 C C . PHE A 1 130 ? -2.305 -6.439 2.865 1.00 86.00 130 PHE A C 1
ATOM 1005 O O . PHE A 1 130 ? -2.288 -5.754 3.882 1.00 86.00 130 PHE A O 1
ATOM 1012 N N . ARG A 1 131 ? -3.046 -7.553 2.772 1.00 86.56 131 ARG A N 1
ATOM 1013 C CA . ARG A 1 131 ? -3.872 -8.042 3.890 1.00 86.56 131 ARG A CA 1
ATOM 1014 C C . ARG A 1 131 ? -3.031 -8.381 5.115 1.00 86.56 131 ARG A C 1
ATOM 1016 O O . ARG A 1 131 ? -3.360 -7.933 6.204 1.00 86.56 131 ARG A O 1
ATOM 1023 N N . ILE A 1 132 ? -1.946 -9.141 4.944 1.00 81.00 132 ILE A N 1
ATOM 1024 C CA . ILE A 1 132 ? -1.032 -9.474 6.050 1.00 81.00 132 ILE A CA 1
ATOM 1025 C C . ILE A 1 132 ? -0.471 -8.193 6.677 1.00 81.00 132 ILE A C 1
ATOM 1027 O O . ILE A 1 132 ? -0.463 -8.069 7.900 1.00 81.00 132 ILE A O 1
ATOM 1031 N N . GLY A 1 133 ? -0.056 -7.242 5.835 1.00 79.62 133 GLY A N 1
ATOM 1032 C CA . GLY A 1 133 ? 0.428 -5.932 6.256 1.00 79.62 133 GLY A CA 1
ATOM 1033 C C . GLY A 1 133 ? -0.579 -5.179 7.117 1.00 79.62 133 GLY A C 1
ATOM 1034 O O . GLY A 1 133 ? -0.258 -4.761 8.225 1.00 79.62 133 GLY A O 1
ATOM 1035 N N . LEU A 1 134 ? -1.811 -5.063 6.625 1.00 83.25 134 LEU A N 1
ATOM 1036 C CA . LEU A 1 134 ? -2.882 -4.337 7.296 1.00 83.25 134 LEU A CA 1
ATOM 1037 C C . LEU A 1 134 ? -3.282 -4.984 8.625 1.00 83.25 134 LEU A C 1
ATOM 1039 O O . LEU A 1 134 ? -3.407 -4.275 9.615 1.00 83.25 134 LEU A O 1
ATOM 1043 N N . TYR A 1 135 ? -3.445 -6.310 8.672 1.00 82.81 135 TYR A N 1
ATOM 1044 C CA . TYR A 1 135 ? -3.798 -7.004 9.915 1.00 82.81 135 TYR A CA 1
ATOM 1045 C C . TYR A 1 135 ? -2.703 -6.878 10.974 1.00 82.81 135 TYR A C 1
ATOM 1047 O O . TYR A 1 135 ? -3.007 -6.558 12.117 1.00 82.81 135 TYR A O 1
ATOM 1055 N N . GLY A 1 136 ? -1.436 -7.085 10.599 1.00 78.81 136 GLY A N 1
ATOM 1056 C CA . GLY A 1 136 ? -0.322 -6.926 11.536 1.00 78.81 136 GLY A CA 1
ATOM 1057 C C . GLY A 1 136 ? -0.232 -5.499 12.078 1.00 78.81 136 GLY A C 1
ATOM 1058 O O . GLY A 1 136 ? -0.088 -5.302 13.280 1.00 78.81 136 GLY A O 1
ATOM 1059 N N . TRP A 1 137 ? -0.392 -4.510 11.197 1.00 82.94 137 TRP A N 1
ATOM 1060 C CA . TRP A 1 137 ? -0.415 -3.102 11.581 1.00 82.94 137 TRP A CA 1
ATOM 1061 C C . TRP A 1 137 ? -1.588 -2.753 12.503 1.00 82.94 137 TRP A C 1
ATOM 1063 O O . TRP A 1 137 ? -1.387 -2.058 13.498 1.00 82.94 137 TRP A O 1
ATOM 1073 N N . LEU A 1 138 ? -2.795 -3.238 12.192 1.00 82.31 138 LEU A N 1
ATOM 1074 C CA . LEU A 1 138 ? -3.990 -3.010 13.001 1.00 82.31 138 LEU A CA 1
ATOM 1075 C C . LEU A 1 138 ? -3.775 -3.538 14.421 1.00 82.31 138 LEU A C 1
ATOM 1077 O O . LEU A 1 138 ? -3.956 -2.778 15.364 1.00 82.31 138 LEU A O 1
ATOM 1081 N N . THR A 1 139 ? -3.314 -4.786 14.562 1.00 79.12 139 THR A N 1
ATOM 1082 C CA . THR A 1 139 ? -3.033 -5.403 15.867 1.00 79.12 139 THR A CA 1
ATOM 1083 C C . THR A 1 139 ? -2.010 -4.604 16.677 1.00 79.12 139 THR A C 1
ATOM 1085 O O . THR A 1 139 ? -2.290 -4.234 17.816 1.00 79.12 139 THR A O 1
ATOM 1088 N N . GLU A 1 140 ? -0.853 -4.274 16.091 1.00 77.50 140 GLU A N 1
ATOM 1089 C CA . GLU A 1 140 ? 0.187 -3.500 16.791 1.00 77.50 140 GLU A CA 1
ATOM 1090 C C . GLU A 1 140 ? -0.315 -2.100 17.195 1.00 77.50 140 GLU A C 1
ATOM 1092 O O . GLU A 1 140 ? -0.015 -1.609 18.284 1.00 77.50 140 GLU A O 1
ATOM 1097 N N . THR A 1 141 ? -1.107 -1.453 16.334 1.00 79.19 141 THR A N 1
ATOM 1098 C CA . THR A 1 141 ? -1.658 -0.118 16.604 1.00 79.19 141 THR A CA 1
ATOM 1099 C C . THR A 1 141 ? -2.703 -0.161 17.716 1.00 79.19 141 THR A C 1
ATOM 1101 O O . THR A 1 141 ? -2.688 0.706 18.588 1.00 79.19 141 THR A O 1
ATOM 1104 N N . THR A 1 142 ? -3.575 -1.173 17.739 1.00 78.69 142 THR A N 1
ATOM 1105 C CA . THR A 1 142 ? -4.561 -1.341 18.816 1.00 78.69 142 THR A CA 1
ATOM 1106 C C . THR A 1 142 ? -3.895 -1.596 20.168 1.00 78.69 142 THR A C 1
ATOM 1108 O O . THR A 1 142 ? -4.252 -0.941 21.142 1.00 78.69 142 THR A O 1
ATOM 1111 N N . GLU A 1 143 ? -2.855 -2.437 20.227 1.00 77.06 143 GLU A N 1
ATOM 1112 C CA . GLU A 1 143 ? -2.083 -2.672 21.461 1.00 77.06 143 GLU A CA 1
ATOM 1113 C C . GLU A 1 143 ? -1.394 -1.387 21.962 1.00 77.06 143 GLU A C 1
ATOM 1115 O O . GLU A 1 143 ? -1.320 -1.107 23.166 1.00 77.06 143 GLU A O 1
ATOM 1120 N N . LEU A 1 144 ? -0.891 -0.565 21.034 1.00 77.44 144 LEU A N 1
ATOM 1121 C CA . LEU A 1 144 ? -0.286 0.719 21.373 1.00 77.44 144 LEU A CA 1
ATOM 1122 C C . LEU A 1 144 ? -1.318 1.703 21.937 1.00 77.44 144 LEU A C 1
ATOM 1124 O O . LEU A 1 144 ? -1.009 2.403 22.904 1.00 77.44 144 LEU A O 1
ATOM 1128 N N . LEU A 1 145 ? -2.523 1.748 21.361 1.00 77.06 145 LEU A N 1
ATOM 1129 C CA . LEU A 1 145 ? -3.619 2.601 21.828 1.00 77.06 145 LEU A CA 1
ATOM 1130 C C . LEU A 1 145 ? -4.080 2.227 23.242 1.00 77.06 145 LEU A C 1
ATOM 1132 O O . LEU A 1 145 ? -4.311 3.117 24.054 1.00 77.06 145 LEU A O 1
ATOM 1136 N N . GLU A 1 146 ? -4.116 0.940 23.587 1.00 73.88 146 GLU A N 1
ATOM 1137 C CA . GLU A 1 146 ? -4.403 0.489 24.961 1.00 73.88 146 GLU A CA 1
ATOM 1138 C C . GLU A 1 146 ? -3.331 0.943 25.968 1.00 73.88 146 GLU A C 1
ATOM 1140 O O . GLU A 1 146 ? -3.597 1.160 27.149 1.00 73.88 146 GLU A O 1
ATOM 1145 N N . THR A 1 147 ? -2.098 1.122 25.495 1.00 69.44 147 THR A N 1
ATOM 1146 C CA . THR A 1 147 ? -0.956 1.573 26.301 1.00 69.44 147 THR A CA 1
ATOM 1147 C C . THR A 1 147 ? -0.847 3.108 26.368 1.00 69.44 147 THR A C 1
ATOM 1149 O O . THR A 1 147 ? -0.011 3.648 27.115 1.00 69.44 147 THR A O 1
ATOM 1152 N N . PHE A 1 148 ? -1.665 3.817 25.585 1.00 64.81 148 PHE A N 1
ATOM 1153 C CA . PHE A 1 148 ? -1.709 5.272 25.501 1.00 64.81 148 PHE A CA 1
ATOM 1154 C C . PHE A 1 148 ? -2.492 5.843 26.691 1.00 64.81 148 PHE A C 1
ATOM 1156 O O . PHE A 1 148 ? -3.695 5.649 26.823 1.00 64.81 148 PHE A O 1
ATOM 1163 N N . ASN A 1 149 ? -1.799 6.569 27.570 1.00 62.28 149 ASN A N 1
ATOM 1164 C CA . ASN A 1 149 ? -2.412 7.361 28.637 1.00 62.28 149 ASN A CA 1
ATOM 1165 C C . ASN A 1 149 ? -2.214 8.863 28.359 1.00 62.28 149 ASN A C 1
ATOM 1167 O O . ASN A 1 149 ? -1.418 9.248 27.500 1.00 62.28 149 ASN A O 1
ATOM 1171 N N . GLN A 1 150 ? -2.925 9.714 29.098 1.00 56.00 150 GLN A N 1
ATOM 1172 C CA . GLN A 1 150 ? -2.896 11.166 28.898 1.00 56.00 150 GLN A CA 1
ATOM 1173 C C . GLN A 1 150 ? -1.493 11.778 29.078 1.00 56.00 150 GLN A C 1
ATOM 1175 O O . GLN A 1 150 ? -1.090 12.616 28.279 1.00 56.00 150 GLN A O 1
ATOM 1180 N N . GLU A 1 151 ? -0.699 11.281 30.031 1.00 59.88 151 GLU A N 1
ATOM 1181 C CA . GLU A 1 151 ? 0.695 11.714 30.235 1.00 59.88 151 GLU A CA 1
ATOM 1182 C C . GLU A 1 151 ? 1.588 11.410 29.017 1.00 59.88 151 GLU A C 1
ATOM 1184 O O . GLU A 1 151 ? 2.433 12.217 28.634 1.00 59.88 151 GLU A O 1
ATOM 1189 N N . LYS A 1 152 ? 1.394 10.257 28.362 1.00 56.84 152 LYS A N 1
ATOM 1190 C CA . LYS A 1 152 ? 2.104 9.905 27.122 1.00 56.84 152 LYS A CA 1
ATOM 1191 C C . LYS A 1 152 ? 1.613 10.709 25.922 1.00 56.84 152 LYS A C 1
ATOM 1193 O O . LYS A 1 152 ? 2.410 10.983 25.029 1.00 56.84 152 LYS A O 1
ATOM 1198 N N . PHE A 1 153 ? 0.333 11.077 25.893 1.00 56.88 153 PHE A N 1
ATOM 1199 C CA . PHE A 1 153 ? -0.238 11.930 24.850 1.00 56.88 153 PHE A CA 1
ATOM 1200 C C . PHE A 1 153 ? 0.354 13.343 24.910 1.00 56.88 153 PHE A C 1
ATOM 1202 O O . PHE A 1 153 ? 0.851 13.849 23.904 1.00 56.88 153 PHE A O 1
ATOM 1209 N N . GLU A 1 154 ? 0.398 13.933 26.104 1.00 56.72 154 GLU A N 1
ATOM 1210 C CA . GLU A 1 154 ? 1.033 15.229 26.346 1.00 56.72 154 GLU A CA 1
ATOM 1211 C C . GLU A 1 154 ? 2.536 15.164 26.042 1.00 56.72 154 GLU A C 1
ATOM 1213 O O . GLU A 1 154 ? 3.030 15.986 25.280 1.00 56.72 154 GLU A O 1
ATOM 1218 N N . ALA A 1 155 ? 3.250 14.116 26.470 1.00 63.12 155 ALA A N 1
ATOM 1219 C CA . ALA A 1 155 ? 4.669 13.942 26.142 1.00 63.12 155 ALA A CA 1
ATOM 1220 C C . ALA A 1 155 ? 4.952 13.730 24.638 1.00 63.12 155 ALA A C 1
ATOM 1222 O O . ALA A 1 155 ? 6.007 14.138 24.152 1.00 63.12 155 ALA A O 1
ATOM 1223 N N . ALA A 1 156 ? 4.045 13.108 23.876 1.00 60.72 156 ALA A N 1
ATOM 1224 C CA . ALA A 1 156 ? 4.177 12.976 22.421 1.00 60.72 156 ALA A CA 1
ATOM 1225 C C . ALA A 1 156 ? 3.991 14.324 21.702 1.00 60.72 156 ALA A C 1
ATOM 1227 O O . ALA A 1 156 ? 4.647 14.580 20.690 1.00 60.72 156 ALA A O 1
ATOM 1228 N N . ILE A 1 157 ? 3.144 15.199 22.249 1.00 64.12 157 ILE A N 1
ATOM 1229 C CA . ILE A 1 157 ? 2.945 16.564 21.753 1.00 64.12 157 ILE A CA 1
ATOM 1230 C C . ILE A 1 157 ? 4.113 17.475 22.183 1.00 64.12 157 ILE A C 1
ATOM 1232 O O . ILE A 1 157 ? 4.639 18.238 21.368 1.00 64.12 157 ILE A O 1
ATOM 1236 N N . GLU A 1 158 ? 4.566 17.359 23.433 1.00 57.47 158 GLU A N 1
ATOM 1237 C CA . GLU A 1 158 ? 5.612 18.188 24.046 1.00 57.47 158 GLU A CA 1
ATOM 1238 C C . GLU A 1 158 ? 7.035 17.769 23.655 1.00 57.47 158 GLU A C 1
ATOM 1240 O O . GLU A 1 158 ? 7.914 18.623 23.542 1.00 57.47 158 GLU A O 1
ATOM 1245 N N . GLY A 1 159 ? 7.270 16.491 23.338 1.00 47.91 159 GLY A N 1
ATOM 1246 C CA . GLY A 1 159 ? 8.554 15.947 22.874 1.00 47.91 159 GLY A CA 1
ATOM 1247 C C . GLY A 1 159 ? 9.048 16.513 21.533 1.00 47.91 159 GLY A C 1
ATOM 1248 O O . GLY A 1 159 ? 10.152 16.195 21.094 1.00 47.91 159 GLY A O 1
ATOM 1249 N N . GLY A 1 160 ? 8.256 17.380 20.894 1.00 44.47 160 GLY A N 1
ATOM 1250 C CA . GLY A 1 160 ? 8.674 18.240 19.787 1.00 44.47 160 GLY A CA 1
ATOM 1251 C C . GLY A 1 160 ? 9.312 19.571 20.207 1.00 44.47 160 GLY A C 1
ATOM 1252 O O . GLY A 1 160 ? 9.604 20.381 19.330 1.00 44.47 160 GLY A O 1
ATOM 1253 N N . SER A 1 161 ? 9.523 19.808 21.503 1.00 47.16 161 SER A N 1
ATOM 1254 C CA . SER A 1 161 ? 10.035 21.072 22.043 1.00 47.16 161 SER A CA 1
ATOM 1255 C C . SER A 1 161 ? 11.276 20.810 22.902 1.00 47.16 161 SER A C 1
ATOM 1257 O O . SER A 1 161 ? 11.190 20.578 24.105 1.00 47.16 161 SER A O 1
ATOM 1259 N N . GLY A 1 162 ? 12.460 20.818 22.286 1.00 35.28 162 GLY A N 1
ATOM 1260 C CA . GLY A 1 162 ? 13.716 20.885 23.039 1.00 35.28 162 GLY A CA 1
ATOM 1261 C C . GLY A 1 162 ? 13.896 22.285 23.650 1.00 35.28 162 GLY A C 1
ATOM 1262 O O . GLY A 1 162 ? 13.554 23.267 22.989 1.00 35.28 162 GLY A O 1
ATOM 1263 N N . PRO A 1 163 ? 14.428 22.421 24.879 1.00 40.66 163 PRO A N 1
ATOM 1264 C CA . PRO A 1 163 ? 14.611 23.723 25.503 1.00 40.66 163 PRO A CA 1
ATOM 1265 C C . PRO A 1 163 ? 15.870 24.381 24.930 1.00 40.66 163 PRO A C 1
ATOM 1267 O O . PRO A 1 163 ? 16.985 24.025 25.315 1.00 40.66 163 PRO A O 1
ATOM 1270 N N . ASP A 1 164 ? 15.715 25.351 24.026 1.00 35.72 164 ASP A N 1
ATOM 1271 C CA . ASP A 1 164 ? 16.829 26.226 23.654 1.00 35.72 164 ASP A CA 1
ATOM 1272 C C . ASP A 1 164 ? 16.985 27.331 24.704 1.00 35.72 164 ASP A C 1
ATOM 1274 O O . ASP A 1 164 ? 16.393 28.410 24.652 1.00 35.72 164 ASP A O 1
ATOM 1278 N N . GLY A 1 165 ? 17.751 27.004 25.740 1.00 38.00 165 GLY A N 1
ATOM 1279 C CA . GLY A 1 165 ? 18.241 27.975 26.695 1.00 38.00 165 GLY A CA 1
ATOM 1280 C C . GLY A 1 165 ? 19.553 28.585 26.213 1.00 38.00 165 GLY A C 1
ATOM 1281 O O . GLY A 1 165 ? 20.574 27.899 26.277 1.00 38.00 165 GLY A O 1
ATOM 1282 N N . ARG A 1 166 ? 19.509 29.907 25.939 1.00 31.30 166 ARG A N 1
ATOM 1283 C CA . ARG A 1 166 ? 20.539 30.953 26.198 1.00 31.30 166 ARG A CA 1
ATOM 1284 C C . ARG A 1 166 ? 21.116 31.644 24.941 1.00 31.30 166 ARG A C 1
ATOM 1286 O O . ARG A 1 166 ? 22.037 31.115 24.335 1.00 31.30 166 ARG A O 1
ATOM 1293 N N . ARG A 1 167 ? 20.810 32.938 24.717 1.00 32.19 167 ARG A N 1
ATOM 1294 C CA . ARG A 1 167 ? 21.485 34.149 25.273 1.00 32.19 167 ARG A CA 1
ATOM 1295 C C . ARG A 1 167 ? 20.900 35.448 24.685 1.00 32.19 167 ARG A C 1
ATOM 1297 O O . ARG A 1 167 ? 20.428 35.470 23.559 1.00 32.19 167 ARG A O 1
ATOM 1304 N N . GLU A 1 168 ? 20.978 36.507 25.486 1.00 38.22 168 GLU A N 1
ATOM 1305 C CA . GLU A 1 168 ? 20.469 37.869 25.277 1.00 38.22 168 GLU A CA 1
ATOM 1306 C C . GLU A 1 168 ? 21.164 38.650 24.145 1.00 38.22 168 GLU A C 1
ATOM 1308 O O . GLU A 1 168 ? 22.388 38.595 24.024 1.00 38.22 168 GLU A O 1
ATOM 1313 N N . ALA A 1 169 ? 20.398 39.490 23.437 1.00 30.34 169 ALA A N 1
ATOM 1314 C CA . ALA A 1 169 ? 20.796 40.854 23.071 1.00 30.34 169 ALA A CA 1
ATOM 1315 C C . ALA A 1 169 ? 19.556 41.704 22.725 1.00 30.34 169 ALA A C 1
ATOM 1317 O O . ALA A 1 169 ? 18.709 41.297 21.935 1.00 30.34 169 ALA A O 1
ATOM 1318 N N . SER A 1 170 ? 19.464 42.881 23.344 1.00 38.03 170 SER A N 1
ATOM 1319 C CA . SER A 1 170 ? 18.465 43.927 23.104 1.00 38.03 170 SER A CA 1
ATOM 1320 C C . SER A 1 170 ? 18.497 44.482 21.672 1.00 38.03 170 SER A C 1
ATOM 1322 O O . SER A 1 170 ? 19.585 44.607 21.115 1.00 38.03 170 SER A O 1
ATOM 1324 N N . ILE A 1 171 ? 17.336 44.917 21.151 1.00 36.28 171 ILE A N 1
ATOM 1325 C CA . ILE A 1 171 ? 17.020 46.250 20.564 1.00 36.28 171 ILE A CA 1
ATOM 1326 C C . ILE A 1 171 ? 15.739 46.160 19.694 1.00 36.28 171 ILE A C 1
ATOM 1328 O O . ILE A 1 171 ? 15.699 45.415 18.726 1.00 36.28 171 ILE A O 1
ATOM 1332 N N . ASP A 1 172 ? 14.736 46.935 20.120 1.00 33.72 172 ASP A N 1
ATOM 1333 C CA . ASP A 1 172 ? 13.784 47.817 19.409 1.00 33.72 172 ASP A CA 1
ATOM 1334 C C . ASP A 1 172 ? 12.997 47.430 18.128 1.00 33.72 172 ASP A C 1
ATOM 1336 O O . ASP A 1 172 ? 13.539 46.931 17.150 1.00 33.72 172 ASP A O 1
ATOM 1340 N N . ASP A 1 173 ? 11.714 47.819 18.209 1.00 35.28 173 ASP A N 1
ATOM 1341 C CA . ASP A 1 173 ? 10.691 48.245 17.233 1.00 35.28 173 ASP A CA 1
ATOM 1342 C C . ASP A 1 173 ? 10.491 47.554 15.866 1.00 35.28 173 ASP A C 1
ATOM 1344 O O . ASP A 1 173 ? 11.415 47.280 15.105 1.00 35.28 173 ASP A O 1
ATOM 1348 N N . GLY A 1 174 ? 9.212 47.396 15.500 1.00 33.53 174 GLY A N 1
ATOM 1349 C CA . GLY A 1 174 ? 8.794 47.085 14.129 1.00 33.53 174 GLY A CA 1
ATOM 1350 C C . GLY A 1 174 ? 7.737 45.991 14.011 1.00 33.53 174 GLY A C 1
ATOM 1351 O O . GLY A 1 174 ? 8.039 44.814 13.838 1.00 33.53 174 GLY A O 1
ATOM 1352 N N . THR A 1 175 ? 6.467 46.394 14.031 1.00 42.44 175 THR A N 1
ATOM 1353 C CA . THR A 1 175 ? 5.335 45.552 13.621 1.00 42.44 175 THR A CA 1
ATOM 1354 C C . THR A 1 175 ? 5.405 45.268 12.120 1.00 42.44 175 THR A C 1
ATOM 1356 O O . THR A 1 175 ? 5.255 46.191 11.328 1.00 42.44 175 THR A O 1
ATOM 1359 N N . HIS A 1 176 ? 5.522 43.998 11.729 1.00 31.64 176 HIS A N 1
ATOM 1360 C CA . HIS A 1 176 ? 5.040 43.498 10.440 1.00 31.64 176 HIS A CA 1
ATOM 1361 C C . HIS A 1 176 ? 4.514 42.068 10.607 1.00 31.64 176 HIS A C 1
ATOM 1363 O O . HIS A 1 176 ? 5.233 41.158 11.009 1.00 31.64 176 HIS A O 1
ATOM 1369 N N . ALA A 1 177 ? 3.221 41.900 10.331 1.00 42.69 177 ALA A N 1
ATOM 1370 C CA . ALA A 1 177 ? 2.564 40.611 10.221 1.00 42.69 177 ALA A CA 1
ATOM 1371 C C . ALA A 1 177 ? 2.860 40.016 8.841 1.00 42.69 177 ALA A C 1
ATOM 1373 O O . ALA A 1 177 ? 2.403 40.571 7.847 1.00 42.69 177 ALA A O 1
ATOM 1374 N N . GLU A 1 178 ? 3.560 38.883 8.789 1.00 28.73 178 GLU A N 1
ATOM 1375 C CA . GLU A 1 178 ? 3.579 37.988 7.629 1.00 28.73 178 GLU A CA 1
ATOM 1376 C C . GLU A 1 178 ? 3.571 36.525 8.094 1.00 28.73 178 GLU A C 1
ATOM 1378 O O . GLU A 1 178 ? 4.274 36.117 9.019 1.00 28.73 178 GLU A O 1
ATOM 1383 N N . SER A 1 179 ? 2.680 35.763 7.468 1.00 32.53 179 SER A N 1
ATOM 1384 C CA . SER A 1 179 ? 2.307 34.387 7.771 1.00 32.53 179 SER A CA 1
ATOM 1385 C C . SER A 1 179 ? 3.458 33.399 7.556 1.00 32.53 179 SER A C 1
ATOM 1387 O O . SER A 1 179 ? 4.095 33.400 6.505 1.00 32.53 179 SER A O 1
ATOM 1389 N N . SER A 1 180 ? 3.675 32.496 8.517 1.00 32.12 180 SER A N 1
ATOM 1390 C CA . SER A 1 180 ? 4.573 31.345 8.355 1.00 32.12 180 SER A CA 1
ATOM 1391 C C . SER A 1 180 ? 3.858 30.157 7.689 1.00 32.12 180 SER A C 1
ATOM 1393 O O . SER A 1 180 ? 2.772 29.785 8.138 1.00 32.12 180 SER A O 1
ATOM 1395 N N . PRO A 1 181 ? 4.467 29.509 6.678 1.00 42.50 181 PRO A N 1
ATOM 1396 C CA . PRO A 1 181 ? 4.081 28.188 6.198 1.00 42.50 181 PRO A CA 1
ATOM 1397 C C . PRO A 1 181 ? 4.789 27.138 7.064 1.00 42.50 181 PRO A C 1
ATOM 1399 O O . PRO A 1 181 ? 6.008 26.989 7.002 1.00 42.50 181 PRO A O 1
ATOM 1402 N N . GLY A 1 182 ? 4.054 26.442 7.928 1.00 37.22 182 GLY A N 1
ATOM 1403 C CA . GLY A 1 182 ? 4.678 25.597 8.949 1.00 37.22 182 GLY A CA 1
ATOM 1404 C C . GLY A 1 182 ? 3.809 24.449 9.434 1.00 37.22 182 GLY A C 1
ATOM 1405 O O . GLY A 1 182 ? 3.744 24.233 10.635 1.00 37.22 182 GLY A O 1
ATOM 1406 N N . ASP A 1 183 ? 3.143 23.734 8.524 1.00 35.69 183 ASP A N 1
ATOM 1407 C CA . ASP A 1 183 ? 2.318 22.562 8.883 1.00 35.69 183 ASP A CA 1
ATOM 1408 C C . ASP A 1 183 ? 2.587 21.310 8.008 1.00 35.69 183 ASP A C 1
ATOM 1410 O O . ASP A 1 183 ? 2.209 20.183 8.330 1.00 35.69 183 ASP A O 1
ATOM 1414 N N . GLU A 1 184 ? 3.341 21.441 6.911 1.00 35.53 184 GLU A N 1
ATOM 1415 C CA . GLU A 1 184 ? 3.595 20.306 6.005 1.00 35.53 184 GLU A CA 1
ATOM 1416 C C . GLU A 1 184 ? 4.744 19.386 6.465 1.00 35.53 184 GLU A C 1
ATOM 1418 O O . GLU A 1 184 ? 4.800 18.216 6.085 1.00 35.53 184 GLU A O 1
ATOM 1423 N N . SER A 1 185 ? 5.644 19.870 7.327 1.00 36.38 185 SER A N 1
ATOM 1424 C CA . SER A 1 185 ? 6.897 19.168 7.650 1.00 36.38 185 SER A CA 1
ATOM 1425 C C . SER A 1 185 ? 6.767 18.123 8.769 1.00 36.38 185 SER A C 1
ATOM 1427 O O . SER A 1 185 ? 7.449 17.098 8.733 1.00 36.38 185 SER A O 1
ATOM 1429 N N . LYS A 1 186 ? 5.888 18.337 9.760 1.00 36.09 186 LYS A N 1
ATOM 1430 C CA . LYS A 1 186 ? 5.669 17.384 10.874 1.00 36.09 186 LYS A CA 1
ATOM 1431 C C . LYS A 1 186 ? 4.817 16.197 10.434 1.00 36.09 186 LYS A C 1
ATOM 1433 O O . LYS A 1 186 ? 5.188 15.048 10.660 1.00 36.09 186 LYS A O 1
ATOM 1438 N N . SER A 1 187 ? 3.758 16.482 9.681 1.00 35.84 187 SER A N 1
ATOM 1439 C CA . SER A 1 187 ? 2.945 15.465 9.019 1.00 35.84 187 SER A CA 1
ATOM 1440 C C . SER A 1 187 ? 3.769 14.630 8.037 1.00 35.84 187 SER A C 1
ATOM 1442 O O . SER A 1 187 ? 3.488 13.451 7.872 1.00 35.84 187 SER A O 1
ATOM 1444 N N . ALA A 1 188 ? 4.803 15.186 7.395 1.00 34.56 188 ALA A N 1
ATOM 1445 C CA . ALA A 1 188 ? 5.727 14.408 6.568 1.00 34.56 188 ALA A CA 1
ATOM 1446 C C . ALA A 1 188 ? 6.556 13.412 7.396 1.00 34.56 188 ALA A C 1
ATOM 1448 O O . ALA A 1 188 ? 6.667 12.267 6.989 1.00 34.56 188 ALA A O 1
ATOM 1449 N N . SER A 1 189 ? 7.066 13.799 8.572 1.00 33.19 189 SER A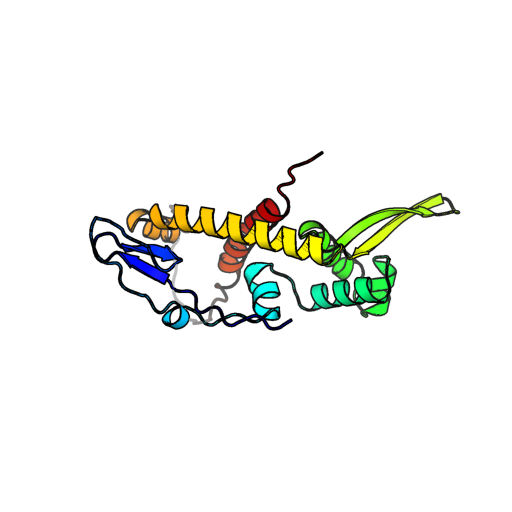 N 1
ATOM 1450 C CA . SER A 1 189 ? 7.872 12.923 9.442 1.00 33.19 189 SER A CA 1
ATOM 1451 C C . SER A 1 189 ? 7.060 11.790 10.075 1.00 33.19 189 SER A C 1
ATOM 1453 O O . SER A 1 189 ? 7.532 10.653 10.148 1.00 33.19 189 SER A O 1
ATOM 1455 N N . ASP A 1 190 ? 5.832 12.073 10.510 1.00 36.06 190 ASP A N 1
ATOM 1456 C CA . ASP A 1 190 ? 4.940 11.031 11.018 1.00 36.06 190 ASP A CA 1
ATOM 1457 C C . ASP A 1 190 ? 4.472 10.124 9.880 1.00 36.06 190 ASP A C 1
ATOM 1459 O O . ASP A 1 190 ? 4.535 8.903 10.016 1.00 36.06 190 ASP A O 1
ATOM 1463 N N . ARG A 1 191 ? 4.139 10.680 8.705 1.00 42.22 191 ARG A N 1
ATOM 1464 C CA . ARG A 1 191 ? 3.877 9.881 7.497 1.00 42.22 191 ARG A CA 1
ATOM 1465 C C . ARG A 1 191 ? 5.087 9.044 7.087 1.00 42.22 191 ARG A C 1
ATOM 1467 O O . ARG A 1 191 ? 4.887 7.910 6.686 1.00 42.22 191 ARG A O 1
ATOM 1474 N N . GLU A 1 192 ? 6.320 9.531 7.224 1.00 45.97 192 GLU A N 1
ATOM 1475 C CA . GLU A 1 192 ? 7.555 8.783 6.931 1.00 45.97 192 GLU A CA 1
ATOM 1476 C C . GLU A 1 192 ? 7.760 7.625 7.922 1.00 45.97 192 GLU A C 1
ATOM 1478 O O . GLU A 1 192 ? 8.158 6.524 7.538 1.00 45.97 192 GLU A O 1
ATOM 1483 N N . ARG A 1 193 ? 7.438 7.840 9.206 1.00 50.19 193 ARG A N 1
ATOM 1484 C CA . ARG A 1 193 ? 7.450 6.790 10.236 1.00 50.19 193 ARG A CA 1
ATOM 1485 C C . ARG A 1 193 ? 6.384 5.727 9.977 1.00 50.19 193 ARG A C 1
ATOM 1487 O O . ARG A 1 193 ? 6.715 4.541 10.014 1.00 50.19 193 ARG A O 1
ATOM 1494 N N . TRP A 1 194 ? 5.153 6.131 9.658 1.00 46.09 194 TRP A N 1
ATOM 1495 C CA . TRP A 1 194 ? 4.067 5.224 9.273 1.00 46.09 194 TRP A CA 1
ATOM 1496 C C . TRP A 1 194 ? 4.398 4.465 7.982 1.00 46.09 194 TRP A C 1
ATOM 1498 O O . TRP A 1 194 ? 4.295 3.242 7.959 1.00 46.09 194 TRP A O 1
ATOM 1508 N N . ARG A 1 195 ? 4.914 5.150 6.953 1.00 52.19 195 ARG A N 1
ATOM 1509 C CA . ARG A 1 195 ? 5.424 4.555 5.703 1.00 52.19 195 ARG A CA 1
ATOM 1510 C C . ARG A 1 195 ? 6.512 3.523 5.977 1.00 52.19 195 ARG A C 1
ATOM 1512 O O . ARG A 1 195 ? 6.446 2.414 5.466 1.00 52.19 195 ARG A O 1
ATOM 1519 N N . SER A 1 196 ? 7.500 3.851 6.811 1.00 55.22 196 SER A N 1
ATOM 1520 C CA . SER A 1 196 ? 8.616 2.949 7.118 1.00 55.22 196 SER A CA 1
ATOM 1521 C C . SER A 1 196 ? 8.166 1.702 7.882 1.00 55.22 196 SER A C 1
ATOM 1523 O O . SER A 1 196 ? 8.690 0.611 7.645 1.00 55.22 196 SER A O 1
ATOM 1525 N N . LEU A 1 197 ? 7.180 1.837 8.774 1.00 52.44 197 LEU A N 1
ATOM 1526 C CA . LEU A 1 197 ? 6.569 0.707 9.471 1.00 52.44 197 LEU A CA 1
ATOM 1527 C C . LEU A 1 197 ? 5.731 -0.146 8.517 1.00 52.44 197 LEU A C 1
ATOM 1529 O O . LEU A 1 197 ? 5.954 -1.349 8.451 1.00 52.44 197 LEU A O 1
ATOM 1533 N N . LEU A 1 198 ? 4.867 0.454 7.701 1.00 54.72 198 LEU A N 1
ATOM 1534 C CA . LEU A 1 198 ? 4.055 -0.262 6.715 1.00 54.72 198 LEU A CA 1
ATOM 1535 C C . LEU A 1 198 ? 4.917 -0.995 5.682 1.00 54.72 198 LEU A C 1
ATOM 1537 O O . LEU A 1 198 ? 4.709 -2.183 5.455 1.00 54.72 198 LEU A O 1
ATOM 1541 N N . VAL A 1 199 ? 5.957 -0.354 5.140 1.00 55.06 199 VAL A N 1
ATOM 1542 C CA . VAL A 1 199 ? 6.936 -0.992 4.242 1.00 55.06 199 VAL A CA 1
ATOM 1543 C C . VAL A 1 199 ? 7.674 -2.132 4.950 1.00 55.06 199 VAL A C 1
ATOM 1545 O O . VAL A 1 199 ? 7.913 -3.173 4.342 1.00 55.06 199 VAL A O 1
ATOM 1548 N N . ARG A 1 200 ? 8.012 -1.999 6.240 1.00 59.31 200 ARG A N 1
ATOM 1549 C CA . ARG A 1 200 ? 8.631 -3.083 7.027 1.00 59.31 200 ARG A CA 1
ATOM 1550 C C . ARG A 1 200 ? 7.686 -4.245 7.310 1.00 59.31 200 ARG A C 1
ATOM 1552 O O . ARG A 1 200 ? 8.148 -5.382 7.313 1.00 59.31 200 ARG A O 1
ATOM 1559 N N . ILE A 1 201 ? 6.406 -3.983 7.551 1.00 53.12 201 ILE A N 1
ATOM 1560 C CA . ILE A 1 201 ? 5.399 -5.016 7.818 1.00 53.12 201 ILE A CA 1
ATOM 1561 C C . ILE A 1 201 ? 5.061 -5.745 6.509 1.00 53.12 201 ILE A C 1
ATOM 1563 O O . ILE A 1 201 ? 5.088 -6.973 6.467 1.00 53.12 201 ILE A O 1
ATOM 1567 N N . VAL A 1 202 ? 4.866 -5.006 5.413 1.00 55.03 202 VAL A N 1
ATOM 1568 C CA . VAL A 1 202 ? 4.671 -5.544 4.057 1.00 55.03 202 VAL A CA 1
ATOM 1569 C C . VAL A 1 202 ? 5.898 -6.350 3.603 1.00 55.03 202 VAL A C 1
ATOM 1571 O O . VAL A 1 202 ? 5.733 -7.395 2.980 1.00 55.03 202 VAL A O 1
ATOM 1574 N N . ASN A 1 203 ? 7.124 -5.940 3.963 1.00 51.50 203 ASN A N 1
ATOM 1575 C CA . ASN A 1 203 ? 8.375 -6.622 3.591 1.00 51.50 203 ASN A CA 1
ATOM 1576 C C . ASN A 1 203 ? 8.979 -7.566 4.628 1.00 51.50 203 ASN A C 1
ATOM 1578 O O . ASN A 1 203 ? 10.082 -8.076 4.401 1.00 51.50 203 ASN A O 1
ATOM 1582 N N . ARG A 1 204 ? 8.304 -7.851 5.745 1.00 45.09 204 ARG A N 1
ATOM 1583 C CA . ARG A 1 204 ? 8.761 -8.904 6.655 1.00 45.09 204 ARG A CA 1
ATOM 1584 C C . ARG A 1 204 ? 8.500 -10.249 5.987 1.00 45.09 204 ARG A C 1
ATOM 1586 O O . ARG A 1 204 ? 7.449 -10.852 6.156 1.00 45.09 204 ARG A O 1
ATOM 1593 N N . SER A 1 205 ? 9.464 -10.715 5.201 1.00 33.09 205 SER A N 1
ATOM 1594 C CA . SER A 1 205 ? 9.474 -12.077 4.680 1.00 33.09 205 SER A CA 1
ATOM 1595 C C . SER A 1 205 ? 9.578 -13.071 5.837 1.00 33.09 205 SER A C 1
ATOM 1597 O O . SER A 1 205 ? 10.553 -13.025 6.591 1.00 33.09 205 SER A O 1
ATOM 1599 N N . PRO A 1 206 ? 8.687 -14.066 5.910 1.00 37.38 206 PRO A N 1
ATOM 1600 C CA . PRO A 1 206 ? 9.105 -15.405 6.256 1.00 37.38 206 PRO A CA 1
ATOM 1601 C C . PRO A 1 206 ? 9.175 -16.248 4.974 1.00 37.38 206 PRO A C 1
ATOM 1603 O O . PRO A 1 206 ? 8.284 -16.163 4.131 1.00 37.38 206 PRO A O 1
ATOM 1606 N N . LEU A 1 207 ? 10.192 -17.123 4.923 1.00 28.75 207 LEU A N 1
ATOM 1607 C CA . LEU A 1 207 ? 10.455 -18.208 3.950 1.00 28.75 207 LEU A CA 1
ATOM 1608 C C . LEU A 1 207 ? 11.303 -17.760 2.734 1.00 28.75 207 LEU A C 1
ATOM 1610 O O . LEU A 1 207 ? 10.883 -16.905 1.966 1.00 28.75 207 LEU A O 1
ATOM 1614 N N . ARG A 1 208 ? 12.614 -18.061 2.688 1.00 33.03 208 ARG A N 1
ATOM 1615 C CA . ARG A 1 208 ? 13.275 -19.337 2.303 1.00 33.03 208 ARG A CA 1
ATOM 1616 C C . ARG A 1 208 ? 12.895 -19.837 0.918 1.00 33.03 208 ARG A C 1
ATOM 1618 O O . ARG A 1 208 ? 11.722 -20.222 0.755 1.00 33.03 208 ARG A O 1
#

Secondary structure (DSSP, 8-state):
---------EEEETTT--EEESTT--BTTBPEEEE-GGGT-PPPPHHHIIIIIS---HHHHHHHHHHHHH-SEEHHHHHHHHT--HHHHHHHHHHHHHTTSEEEEEEE-TTS-EEEEEEEPPHHHHHHHHHHHHHHHHHHHHHHHHT--HHHHHHHHHTT----------------------SHHHHHHHHHHHHHHHHHHHT-----